Protein AF-A0A225ULJ3-F1 (afdb_monomer_lite)

Radius of gyration: 31.3 Å; chains: 1; bounding box: 63×39×96 Å

Structure (mmCIF, N/CA/C/O backbone):
data_AF-A0A225ULJ3-F1
#
_entry.id   AF-A0A225ULJ3-F1
#
loop_
_atom_site.group_PDB
_atom_site.id
_atom_site.type_symbol
_atom_site.label_atom_id
_atom_site.label_alt_id
_atom_site.label_comp_id
_atom_site.label_asym_id
_atom_site.label_entity_id
_atom_site.label_seq_id
_atom_site.pdbx_PDB_ins_code
_atom_site.Cartn_x
_atom_site.Cartn_y
_atom_site.Cartn_z
_atom_site.occupancy
_atom_site.B_iso_or_equiv
_atom_site.auth_seq_id
_atom_site.auth_comp_id
_atom_site.auth_asym_id
_atom_site.auth_atom_id
_atom_site.pdbx_PDB_model_num
ATOM 1 N N . MET A 1 1 ? -35.206 -10.061 37.109 1.00 83.06 1 MET A N 1
ATOM 2 C CA . MET A 1 1 ? -33.767 -10.186 36.786 1.00 83.06 1 MET A CA 1
ATOM 3 C C . MET A 1 1 ? -32.992 -10.917 37.878 1.00 83.06 1 MET A C 1
ATOM 5 O O . MET A 1 1 ? -32.360 -11.905 37.548 1.00 83.06 1 MET A O 1
ATOM 9 N N . GLU A 1 2 ? -33.108 -10.562 39.165 1.00 86.25 2 GLU A N 1
ATOM 10 C CA . GLU A 1 2 ? -32.383 -11.261 40.255 1.00 86.25 2 GLU A CA 1
ATOM 11 C C . GLU A 1 2 ? -32.581 -12.785 40.294 1.00 86.25 2 GLU A C 1
ATOM 13 O O . GLU A 1 2 ? -31.620 -13.532 40.479 1.00 86.25 2 GLU A O 1
ATOM 18 N N . HIS A 1 3 ? -33.818 -13.257 40.088 1.00 91.00 3 HIS A N 1
ATOM 19 C CA . HIS A 1 3 ? -34.101 -14.691 39.995 1.00 91.00 3 HIS A CA 1
ATOM 20 C C . HIS A 1 3 ? -33.332 -15.348 38.838 1.00 91.00 3 HIS A C 1
ATOM 22 O O . HIS A 1 3 ? -32.715 -16.385 39.049 1.00 91.00 3 HIS A O 1
ATOM 28 N N . TRP A 1 4 ? -33.308 -14.721 37.656 1.00 92.06 4 TRP A N 1
ATOM 29 C CA . TRP A 1 4 ? -32.584 -15.214 36.477 1.00 92.06 4 TRP A CA 1
ATOM 30 C C . TRP A 1 4 ? -31.073 -15.269 36.699 1.00 92.06 4 TRP A C 1
ATOM 32 O O . TRP A 1 4 ? -30.460 -16.278 36.372 1.00 92.06 4 TRP A O 1
ATOM 42 N N . VAL A 1 5 ? -30.503 -14.261 37.367 1.00 91.25 5 VAL A N 1
ATOM 43 C CA . VAL A 1 5 ? -29.088 -14.270 37.768 1.00 91.25 5 VAL A CA 1
ATOM 44 C C . VAL A 1 5 ? -28.808 -15.458 38.699 1.00 91.25 5 VAL A C 1
ATOM 46 O O . VAL A 1 5 ? -27.820 -16.169 38.526 1.00 91.25 5 VAL A O 1
ATOM 49 N N . LYS A 1 6 ? -29.689 -15.701 39.683 1.00 88.94 6 LYS A N 1
ATOM 50 C CA . LYS A 1 6 ? -29.533 -16.784 40.669 1.00 88.94 6 LYS A CA 1
ATOM 51 C C . LYS A 1 6 ? -29.610 -18.175 40.038 1.00 88.94 6 LYS A C 1
ATOM 53 O O . LYS A 1 6 ? -28.872 -19.055 40.463 1.00 88.94 6 LYS A O 1
ATOM 58 N N . VAL A 1 7 ? -30.501 -18.378 39.069 1.00 91.62 7 VAL A N 1
ATOM 59 C CA . VAL A 1 7 ? -30.623 -19.662 38.354 1.00 91.62 7 VAL A CA 1
ATOM 60 C C . VAL A 1 7 ? -29.640 -19.788 37.187 1.00 91.62 7 VAL A C 1
ATOM 62 O O . VAL A 1 7 ? -29.687 -20.789 36.484 1.00 91.62 7 VAL A O 1
ATOM 65 N N . GLY A 1 8 ? -28.773 -18.790 36.974 1.00 89.56 8 GLY A N 1
ATOM 66 C CA . GLY A 1 8 ? -27.771 -18.806 35.911 1.00 89.56 8 GLY A CA 1
ATOM 67 C C . GLY A 1 8 ? -28.386 -18.827 34.514 1.00 89.56 8 GLY A C 1
ATOM 68 O O . GLY A 1 8 ? -27.902 -19.549 33.650 1.00 89.56 8 GLY A O 1
ATOM 69 N N . LYS A 1 9 ? -29.480 -18.087 34.285 1.00 93.12 9 LYS A N 1
ATOM 70 C CA . LYS A 1 9 ? -30.107 -18.063 32.961 1.00 93.12 9 LYS A CA 1
ATOM 71 C C . LYS A 1 9 ? -29.164 -17.422 31.941 1.00 93.12 9 LYS A C 1
ATOM 73 O O . LYS A 1 9 ? -28.616 -16.350 32.197 1.00 93.12 9 LYS A O 1
ATOM 78 N N . ASP A 1 10 ? -29.012 -18.065 30.793 1.00 91.25 10 ASP A N 1
ATOM 79 C CA . ASP A 1 10 ? -28.095 -17.618 29.752 1.00 91.25 10 ASP A CA 1
ATOM 80 C C . ASP A 1 10 ? -28.408 -16.175 29.278 1.00 91.25 10 ASP A C 1
ATOM 82 O O . ASP A 1 10 ? -29.580 -15.815 29.112 1.00 91.25 10 ASP A O 1
ATOM 86 N N . PRO A 1 11 ? -27.406 -15.298 29.108 1.00 92.44 11 PRO A N 1
ATOM 87 C CA . PRO A 1 11 ? -27.642 -13.944 28.617 1.00 92.44 11 PRO A CA 1
ATOM 88 C C . PRO A 1 11 ? -28.250 -13.830 27.214 1.00 92.44 11 PRO A C 1
ATOM 90 O O . PRO A 1 11 ? -29.043 -12.908 27.018 1.00 92.44 11 PRO A O 1
ATOM 93 N N . ASP A 1 12 ? -27.955 -14.725 26.269 1.00 91.75 12 ASP A N 1
ATOM 94 C CA . ASP A 1 12 ? -28.571 -14.738 24.927 1.00 91.75 12 ASP A CA 1
ATOM 95 C C . ASP A 1 12 ? -30.065 -15.100 25.029 1.00 91.75 12 ASP A C 1
ATOM 97 O O . ASP A 1 12 ? -30.923 -14.427 24.453 1.00 91.75 12 ASP A O 1
ATOM 101 N N . ASP A 1 13 ? -30.419 -16.046 25.908 1.00 93.06 13 ASP A N 1
ATOM 102 C CA . ASP A 1 13 ? -31.821 -16.338 26.250 1.00 93.06 13 ASP A CA 1
ATOM 103 C C . ASP A 1 13 ? -32.555 -15.094 26.784 1.00 93.06 13 ASP A C 1
ATOM 105 O O . ASP A 1 13 ? -33.708 -14.829 26.431 1.00 93.06 13 ASP A O 1
ATOM 109 N N . VAL A 1 14 ? -31.923 -14.339 27.692 1.00 94.88 14 VAL A N 1
ATOM 110 C CA . VAL A 1 14 ? -32.534 -13.129 28.270 1.00 94.88 14 VAL A CA 1
ATOM 111 C C . VAL A 1 14 ? -32.628 -12.011 27.228 1.00 94.88 14 VAL A C 1
ATOM 113 O O . VAL A 1 14 ? -33.625 -11.285 27.216 1.00 94.88 14 VAL A O 1
ATOM 116 N N . PHE A 1 15 ? -31.656 -11.911 26.317 1.00 95.00 15 PHE A N 1
ATOM 117 C CA . PHE A 1 15 ? -31.684 -10.976 25.189 1.00 95.00 15 PHE A CA 1
ATOM 118 C C . PHE A 1 15 ? -32.922 -11.212 24.310 1.00 95.00 15 PHE A C 1
ATOM 120 O O . PHE A 1 15 ? -33.692 -10.287 24.029 1.00 95.00 15 PHE A O 1
ATOM 127 N N . HIS A 1 16 ? -33.175 -12.477 23.971 1.00 93.75 16 HIS A N 1
ATOM 128 C CA . HIS A 1 16 ? -34.361 -12.911 23.237 1.00 93.75 16 HIS A CA 1
ATOM 129 C C . HIS A 1 16 ? -35.674 -12.708 23.996 1.00 93.75 16 HIS A C 1
ATOM 131 O O . HIS A 1 16 ? -36.681 -12.312 23.404 1.00 93.75 16 HIS A O 1
ATOM 137 N N . LEU A 1 17 ? -35.697 -12.944 25.311 1.00 94.38 17 LEU A N 1
ATOM 138 C CA . LEU A 1 17 ? -36.893 -12.711 26.130 1.00 94.38 17 LEU A CA 1
ATOM 139 C C . LEU A 1 17 ? -37.322 -11.241 26.123 1.00 94.38 17 LEU A C 1
ATOM 141 O O . LEU A 1 17 ? -38.520 -10.948 26.125 1.00 94.38 17 LEU A O 1
ATOM 145 N N . PHE A 1 18 ? -36.360 -10.321 26.065 1.00 93.94 18 PHE A N 1
ATOM 146 C CA . PHE A 1 18 ? -36.617 -8.891 25.896 1.00 93.94 18 PHE A CA 1
ATOM 147 C C . PHE A 1 18 ? -36.914 -8.490 24.446 1.00 93.94 18 PHE A C 1
ATOM 149 O O . PHE A 1 18 ? -37.204 -7.325 24.185 1.00 93.94 18 PHE A O 1
ATOM 156 N N . LYS A 1 19 ? -36.917 -9.448 23.507 1.00 93.88 19 LYS A N 1
ATOM 157 C CA . LYS A 1 19 ? -37.141 -9.235 22.069 1.00 93.88 19 LYS A CA 1
ATOM 158 C C . LYS A 1 19 ? -36.147 -8.237 21.468 1.00 93.88 19 LYS A C 1
ATOM 160 O O . LYS A 1 19 ? -36.477 -7.529 20.513 1.00 93.88 19 LYS A O 1
ATOM 165 N N . LEU A 1 20 ? -34.941 -8.167 22.036 1.00 94.88 20 LEU A N 1
ATOM 166 C CA . LEU A 1 20 ? -33.905 -7.228 21.612 1.00 94.88 20 LEU A CA 1
ATOM 167 C C . LEU A 1 20 ? -33.377 -7.564 20.213 1.00 94.88 20 LEU A C 1
ATOM 169 O O . LEU A 1 20 ? -33.036 -6.652 19.464 1.00 94.88 20 LEU A O 1
ATOM 173 N N . ASP A 1 21 ? -33.459 -8.831 19.800 1.00 90.69 21 ASP A N 1
ATOM 174 C CA . ASP A 1 21 ? -33.185 -9.305 18.437 1.00 90.69 21 ASP A CA 1
ATOM 175 C C . ASP A 1 21 ? -34.074 -8.642 17.367 1.00 90.69 21 ASP A C 1
ATOM 177 O O . ASP A 1 21 ? -33.724 -8.616 16.188 1.00 90.69 21 ASP A O 1
ATOM 181 N N . LYS A 1 22 ? -35.211 -8.056 17.767 1.00 90.56 22 LYS A N 1
ATOM 182 C CA . LYS A 1 22 ? -36.191 -7.420 16.866 1.00 90.56 22 LYS A CA 1
ATOM 183 C C . LYS A 1 22 ? -36.107 -5.895 16.841 1.00 90.56 22 LYS A C 1
ATOM 185 O O . LYS A 1 22 ? -36.910 -5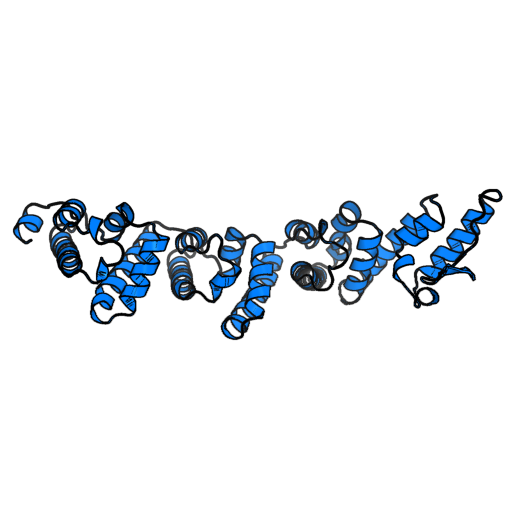.255 16.166 1.00 90.56 22 LYS A O 1
ATOM 190 N N . THR A 1 23 ? -35.175 -5.301 17.585 1.00 89.81 23 THR A N 1
ATOM 191 C CA . THR A 1 23 ? -35.070 -3.838 17.737 1.00 89.81 23 THR A CA 1
ATOM 192 C C . THR A 1 23 ? -34.331 -3.153 16.588 1.00 89.81 23 THR A C 1
ATOM 194 O O . THR A 1 23 ? -34.524 -1.955 16.372 1.00 89.81 23 THR A O 1
ATOM 197 N N . GLY A 1 24 ? -33.526 -3.893 15.820 1.00 88.00 24 GLY A N 1
ATOM 198 C CA . GLY A 1 24 ? -32.823 -3.363 14.654 1.00 88.00 24 GLY A CA 1
ATOM 199 C C . GLY A 1 24 ? -31.822 -2.266 15.024 1.00 88.00 24 GLY A C 1
ATOM 200 O O . GLY A 1 24 ? -31.020 -2.424 15.939 1.00 88.00 24 GLY A O 1
ATOM 201 N N . ASP A 1 25 ? -31.856 -1.147 14.311 1.00 85.62 25 ASP A N 1
ATOM 202 C CA . ASP A 1 25 ? -30.970 0.006 14.511 1.00 85.62 25 ASP A CA 1
ATOM 203 C C . ASP A 1 25 ? -31.231 0.775 15.821 1.00 85.62 25 ASP A C 1
ATOM 205 O O . ASP A 1 25 ? -30.353 1.493 16.299 1.00 85.62 25 ASP A O 1
ATOM 209 N N . LYS A 1 26 ? -32.402 0.583 16.442 1.00 89.50 26 LYS A N 1
ATOM 210 C CA . LYS A 1 26 ? -32.818 1.257 17.685 1.00 89.50 26 LYS A CA 1
ATOM 211 C C . LYS A 1 26 ? -32.387 0.545 18.968 1.00 89.50 26 LYS A C 1
ATOM 213 O O . LYS A 1 26 ? -32.765 0.991 20.049 1.00 89.50 26 LYS A O 1
ATOM 218 N N . LEU A 1 27 ? -31.601 -0.530 18.866 1.00 94.19 27 LEU A N 1
ATOM 219 C CA . LEU A 1 27 ? -31.169 -1.348 20.005 1.00 94.19 27 LEU A CA 1
ATOM 220 C C . LEU A 1 27 ? -30.587 -0.513 21.155 1.00 94.19 27 LEU A C 1
ATOM 222 O O . LEU A 1 27 ? -30.990 -0.674 22.299 1.00 94.19 27 LEU A O 1
ATOM 226 N N . PHE A 1 28 ? -29.663 0.403 20.861 1.00 92.38 28 PHE A N 1
ATOM 227 C CA . PHE A 1 28 ? -28.960 1.163 21.901 1.00 92.38 28 PHE A CA 1
ATOM 228 C C . PHE A 1 28 ? -29.855 2.162 22.640 1.00 92.38 28 PHE A C 1
ATOM 230 O O . PHE A 1 28 ? -29.612 2.437 23.809 1.00 92.38 28 PHE A O 1
ATOM 237 N N . SER A 1 29 ? -30.889 2.687 21.980 1.00 91.19 29 SER A N 1
ATOM 238 C CA . SER A 1 29 ? -31.855 3.615 22.583 1.00 91.19 29 SER A CA 1
ATOM 239 C C . SER A 1 29 ? -33.007 2.895 23.287 1.00 91.19 29 SER A C 1
ATOM 241 O O . SER A 1 29 ? -33.890 3.540 23.849 1.00 91.19 29 SER A O 1
ATOM 243 N N . ASN A 1 30 ? -33.043 1.564 23.227 1.00 93.88 30 ASN A N 1
ATOM 244 C CA . ASN A 1 30 ? -34.070 0.769 23.869 1.00 93.88 30 ASN A CA 1
ATOM 245 C C . ASN A 1 30 ? -33.718 0.574 25.369 1.00 93.88 30 ASN A C 1
ATOM 247 O O . ASN A 1 30 ? -32.635 0.079 25.688 1.00 93.88 30 ASN A O 1
ATOM 251 N N . PRO A 1 31 ? -34.604 0.942 26.314 1.00 93.06 31 PRO A N 1
ATOM 252 C CA . PRO A 1 31 ? -34.311 0.841 27.745 1.00 93.06 31 PRO A CA 1
ATOM 253 C C . PRO A 1 31 ? -34.178 -0.611 28.234 1.00 93.06 31 PRO A C 1
ATOM 255 O O . PRO A 1 31 ? -33.454 -0.868 29.200 1.00 93.06 31 PRO A O 1
ATOM 258 N N . GLU A 1 32 ? -34.819 -1.575 27.569 1.00 95.62 32 GLU A N 1
ATOM 259 C CA . GLU A 1 32 ? -34.637 -2.999 27.849 1.00 95.62 32 GLU A CA 1
ATOM 260 C C . GLU A 1 32 ? -33.219 -3.481 27.497 1.00 95.62 32 GLU A C 1
ATOM 262 O O . GLU A 1 32 ? -32.705 -4.371 28.176 1.00 95.62 32 GLU A O 1
ATOM 267 N N . PHE A 1 33 ? -32.535 -2.863 26.526 1.00 95.56 33 PHE A N 1
ATOM 268 C CA . PHE A 1 33 ? -31.123 -3.148 26.253 1.00 95.56 33 PHE A CA 1
ATOM 269 C C . PHE A 1 33 ? -30.234 -2.736 27.430 1.00 95.56 33 PHE A C 1
ATOM 271 O O . PHE A 1 33 ? -29.396 -3.519 27.872 1.00 95.56 33 PHE A O 1
ATOM 278 N N . THR A 1 34 ? -30.466 -1.558 28.016 1.00 93.56 34 THR A N 1
ATOM 279 C CA . THR A 1 34 ? -29.777 -1.119 29.242 1.00 93.56 34 THR A CA 1
ATOM 280 C C . THR A 1 34 ? -30.034 -2.075 30.407 1.00 93.56 34 THR A C 1
ATOM 282 O O . THR A 1 34 ? -29.108 -2.435 31.139 1.00 93.56 34 THR A O 1
ATOM 285 N N . ALA A 1 35 ? -31.279 -2.534 30.568 1.00 95.00 35 ALA A N 1
ATOM 286 C CA . ALA A 1 35 ? -31.624 -3.525 31.584 1.00 95.00 35 ALA A CA 1
ATOM 287 C C . ALA A 1 35 ? -30.911 -4.867 31.345 1.00 95.00 35 ALA A C 1
ATOM 289 O O . ALA A 1 35 ? -30.422 -5.476 32.296 1.00 95.00 35 ALA A O 1
ATOM 290 N N . TRP A 1 36 ? -30.804 -5.306 30.089 1.00 96.31 36 TRP A N 1
ATOM 291 C CA . TRP A 1 36 ? -30.083 -6.519 29.717 1.00 96.31 36 TRP A CA 1
ATOM 292 C C . TRP A 1 36 ? -28.571 -6.397 29.937 1.00 96.31 36 TRP A C 1
ATOM 294 O O . TRP A 1 36 ? -27.975 -7.291 30.526 1.00 96.31 36 TRP A O 1
ATOM 304 N N . VAL A 1 37 ? -27.940 -5.277 29.574 1.00 94.62 37 VAL A N 1
ATOM 305 C CA . VAL A 1 37 ? -26.510 -5.047 29.858 1.00 94.62 37 VAL A CA 1
ATOM 306 C C . VAL A 1 37 ? -26.236 -5.113 31.363 1.00 94.62 37 VAL A C 1
ATOM 308 O O . VAL A 1 37 ? -25.274 -5.756 31.782 1.00 94.62 37 VAL A O 1
ATOM 311 N N . LYS A 1 38 ? -27.112 -4.517 32.185 1.00 94.06 38 LYS A N 1
ATOM 312 C CA . LYS A 1 38 ? -27.036 -4.630 33.648 1.00 94.06 38 LYS A CA 1
ATOM 313 C C . LYS A 1 38 ? -27.220 -6.073 34.125 1.00 94.06 38 LYS A C 1
ATOM 315 O O . LYS A 1 38 ? -26.526 -6.504 35.037 1.00 94.06 38 LYS A O 1
ATOM 320 N N . TYR A 1 39 ? -28.123 -6.828 33.502 1.00 95.19 39 TYR A N 1
ATOM 321 C CA . TYR A 1 39 ? -28.277 -8.252 33.786 1.00 95.19 39 TYR A CA 1
ATOM 322 C C . TYR A 1 39 ? -26.982 -9.032 33.533 1.00 95.19 39 TYR A C 1
ATOM 324 O O . TYR A 1 39 ? -26.609 -9.844 34.375 1.00 95.19 39 TYR A O 1
ATOM 332 N N . VAL A 1 40 ? -26.284 -8.769 32.421 1.00 94.44 40 VAL A N 1
ATOM 333 C CA . VAL A 1 40 ? -24.987 -9.405 32.129 1.00 94.44 40 VAL A CA 1
ATOM 334 C C . VAL A 1 40 ? -23.940 -9.049 33.189 1.00 94.44 40 VAL A C 1
ATOM 336 O O . VAL A 1 40 ? -23.193 -9.923 33.621 1.00 94.44 40 VAL A O 1
ATOM 339 N N . ASP A 1 41 ? -23.920 -7.806 33.675 1.00 92.69 41 ASP A N 1
ATOM 340 C CA . ASP A 1 41 ? -23.033 -7.403 34.777 1.00 92.69 41 ASP A CA 1
ATOM 341 C C . ASP A 1 41 ? -23.343 -8.141 36.081 1.00 92.69 41 ASP A C 1
ATOM 343 O O . ASP A 1 41 ? -22.444 -8.703 36.709 1.00 92.69 41 ASP A O 1
ATOM 347 N N . ASP A 1 42 ? -24.620 -8.192 36.464 1.00 94.00 42 ASP A N 1
ATOM 348 C CA . ASP A 1 42 ? -25.068 -8.898 37.664 1.00 94.00 42 ASP A CA 1
ATOM 349 C C . ASP A 1 42 ? -24.811 -10.417 37.555 1.00 94.00 42 ASP A C 1
ATOM 351 O O . ASP A 1 42 ? -24.507 -11.072 38.557 1.00 94.00 42 ASP A O 1
ATOM 355 N N . PHE A 1 43 ? -24.914 -10.981 36.345 1.00 93.19 43 PHE A N 1
ATOM 356 C CA . PHE A 1 43 ? -24.558 -12.365 36.027 1.00 93.19 43 PHE A CA 1
ATOM 357 C C . PHE A 1 43 ? -23.057 -12.603 36.220 1.00 93.19 43 PHE A C 1
ATOM 359 O O . PHE A 1 43 ? -22.673 -13.467 37.008 1.00 93.19 43 PHE A O 1
ATOM 366 N N . ASN A 1 44 ? -22.207 -11.789 35.595 1.00 91.94 44 ASN A N 1
ATOM 367 C CA . ASN A 1 44 ? -20.749 -11.911 35.677 1.00 91.94 44 ASN A CA 1
ATOM 368 C C . ASN A 1 44 ? -20.210 -11.707 37.098 1.00 91.94 44 ASN A C 1
ATOM 370 O O . ASN A 1 44 ? -19.216 -12.322 37.476 1.00 91.94 44 ASN A O 1
ATOM 374 N N . ALA A 1 45 ? -20.882 -10.890 37.914 1.00 91.81 45 ALA A N 1
ATOM 375 C CA . ALA A 1 45 ? -20.534 -10.702 39.320 1.00 91.81 45 ALA A CA 1
ATOM 376 C C . ALA A 1 45 ? -20.760 -11.962 40.180 1.00 91.81 45 ALA A C 1
ATOM 378 O O . ALA A 1 45 ? -20.130 -12.101 41.229 1.00 91.81 45 ALA A O 1
ATOM 379 N N . LYS A 1 46 ? -21.655 -12.872 39.767 1.00 89.12 46 LYS A N 1
ATOM 380 C CA . LYS A 1 46 ? -21.934 -14.133 40.480 1.00 89.12 46 LYS A CA 1
ATOM 381 C C . LYS A 1 46 ? -21.314 -15.365 39.823 1.00 89.12 46 LYS A C 1
ATOM 383 O O . LYS A 1 46 ? -21.087 -16.347 40.521 1.00 89.12 46 LYS A O 1
ATOM 388 N N . HIS A 1 47 ? -21.014 -15.298 38.529 1.00 84.06 47 HIS A N 1
ATOM 389 C CA . HIS A 1 47 ? -20.471 -16.394 37.721 1.00 84.06 47 HIS A CA 1
ATOM 390 C C . HIS A 1 47 ? -19.081 -16.021 37.186 1.00 84.06 47 HIS A C 1
ATOM 392 O O . HIS A 1 47 ? -18.877 -15.839 35.991 1.00 84.06 47 HIS A O 1
ATOM 398 N N . VAL A 1 48 ? -18.118 -15.854 38.101 1.00 83.69 48 VAL A N 1
ATOM 399 C CA . VAL A 1 48 ? -16.777 -15.305 37.796 1.00 83.69 48 VAL A CA 1
ATOM 400 C C . VAL A 1 48 ? -15.902 -16.272 36.985 1.00 83.69 48 VAL A C 1
ATOM 402 O O . VAL A 1 48 ? -14.985 -15.833 36.295 1.00 83.69 48 VAL A O 1
ATOM 405 N N . GLU A 1 49 ? -16.166 -17.579 37.064 1.00 81.81 49 GLU A N 1
ATOM 406 C CA . GLU A 1 49 ? -15.388 -18.607 36.355 1.00 81.81 49 GLU A CA 1
ATOM 407 C C . GLU A 1 49 ? -15.635 -18.581 34.838 1.00 81.81 49 GLU A C 1
ATOM 409 O O . GLU A 1 49 ? -14.701 -18.773 34.060 1.00 81.81 49 GLU A O 1
ATOM 414 N N . GLU A 1 50 ? -16.862 -18.261 34.420 1.00 79.75 50 GLU A N 1
ATOM 415 C CA . GLU A 1 50 ? -17.276 -18.183 33.017 1.00 79.75 50 GLU A CA 1
ATOM 416 C C . GLU A 1 50 ? -18.083 -16.896 32.773 1.00 79.75 50 GLU A C 1
ATOM 418 O O . GLU A 1 50 ? -19.309 -16.932 32.636 1.00 79.75 50 GLU A O 1
ATOM 423 N N . PRO A 1 51 ? -17.416 -15.725 32.743 1.00 83.38 51 PRO A N 1
ATOM 424 C CA . PRO A 1 51 ? -18.101 -14.468 32.505 1.00 83.38 51 PRO A CA 1
ATOM 425 C C . PRO A 1 51 ? -18.661 -14.440 31.081 1.00 83.38 51 PRO A C 1
ATOM 427 O O . PRO A 1 51 ? -17.953 -14.674 30.097 1.00 83.38 51 PRO A O 1
ATOM 430 N N . ALA A 1 52 ? -19.933 -14.089 30.972 1.00 87.31 52 ALA A N 1
ATOM 431 C CA . ALA A 1 52 ? -20.590 -13.831 29.713 1.00 87.31 52 ALA A CA 1
ATOM 432 C C . ALA A 1 52 ? -20.092 -12.527 29.083 1.00 87.31 52 ALA A C 1
ATOM 434 O O . ALA A 1 52 ? -19.773 -11.545 29.759 1.00 87.31 52 ALA A O 1
ATOM 435 N N . LEU A 1 53 ? -20.064 -12.513 27.755 1.00 86.44 53 LEU A N 1
ATOM 436 C CA . LEU A 1 53 ? -19.703 -11.345 26.963 1.00 86.44 53 LEU A CA 1
ATOM 437 C C . LEU A 1 53 ? -20.951 -10.807 26.270 1.00 86.44 53 LEU A C 1
ATOM 439 O O . LEU A 1 53 ? -21.786 -11.567 25.774 1.00 86.44 53 LEU A O 1
ATOM 443 N N . ILE A 1 54 ? -21.050 -9.487 26.188 1.00 89.81 54 ILE A N 1
ATOM 444 C CA . ILE A 1 54 ? -22.136 -8.821 25.470 1.00 89.81 54 ILE A CA 1
ATOM 445 C C . ILE A 1 54 ? -21.953 -9.008 23.961 1.00 89.81 54 ILE A C 1
ATOM 447 O O . ILE A 1 54 ? -22.903 -9.283 23.230 1.00 89.81 54 ILE A O 1
ATOM 451 N N . THR A 1 55 ? -20.713 -8.878 23.494 1.00 86.56 55 THR A N 1
ATOM 452 C CA . THR A 1 55 ? -20.388 -8.784 22.067 1.00 86.56 55 THR A CA 1
ATOM 453 C C . THR A 1 55 ? -20.799 -10.026 21.254 1.00 86.56 55 THR A C 1
ATOM 455 O O . THR A 1 55 ? -21.434 -9.842 20.214 1.00 86.56 55 THR A O 1
ATOM 458 N N . PRO A 1 56 ? -20.525 -11.278 21.688 1.00 86.81 56 PRO A N 1
ATOM 459 C CA . PRO A 1 56 ? -20.934 -12.478 20.949 1.00 86.81 56 PRO A CA 1
ATOM 460 C C . PRO A 1 56 ? -22.448 -12.592 20.761 1.00 86.81 56 PRO A C 1
ATOM 462 O O . PRO A 1 56 ? -22.893 -12.935 19.672 1.00 86.81 56 PRO A O 1
ATOM 465 N N . THR A 1 57 ? -23.231 -12.222 21.780 1.00 90.56 57 THR A N 1
ATOM 466 C CA . THR A 1 57 ? -24.700 -12.189 21.692 1.00 90.56 57 THR A CA 1
ATOM 467 C C . THR A 1 57 ? -25.147 -11.262 20.563 1.00 90.56 57 THR A C 1
ATOM 469 O O . THR A 1 57 ? -25.951 -11.630 19.715 1.00 90.56 57 THR A O 1
ATOM 472 N N . LEU A 1 58 ? -24.570 -10.061 20.479 1.00 90.69 58 LEU A N 1
ATOM 473 C CA . LEU A 1 58 ? -24.923 -9.101 19.431 1.00 90.69 58 LEU A CA 1
ATOM 474 C C . LEU A 1 58 ? -24.473 -9.552 18.035 1.00 90.69 58 LEU A C 1
ATOM 476 O O . LEU A 1 58 ? -25.167 -9.289 17.053 1.00 90.69 58 LEU A O 1
ATOM 480 N N . MET A 1 59 ? -23.350 -10.264 17.932 1.00 86.62 59 MET A N 1
ATOM 481 C CA . MET A 1 59 ? -22.854 -10.814 16.664 1.00 86.62 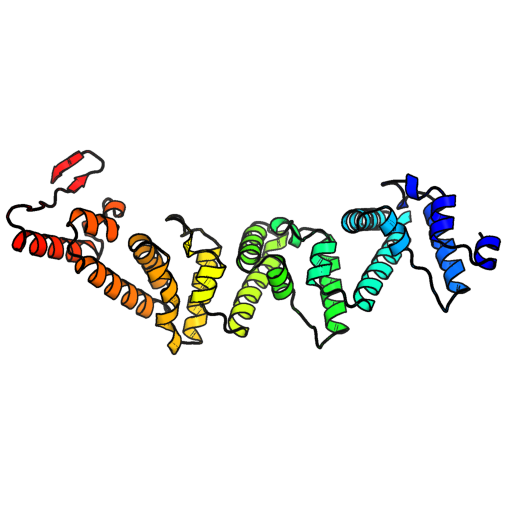59 MET A CA 1
ATOM 482 C C . MET A 1 59 ? -23.765 -11.897 16.065 1.00 86.62 59 MET A C 1
ATOM 484 O O . MET A 1 59 ? -23.677 -12.145 14.863 1.00 86.62 59 MET A O 1
ATOM 488 N N . ASN A 1 60 ? -24.666 -12.500 16.850 1.00 88.06 60 ASN A N 1
ATOM 489 C CA . ASN A 1 60 ? -25.681 -13.424 16.329 1.00 88.06 60 ASN A CA 1
ATOM 490 C C . ASN A 1 60 ? -26.725 -12.717 15.443 1.00 88.06 60 ASN A C 1
ATOM 492 O O . ASN A 1 60 ? -27.334 -13.356 14.585 1.00 88.06 60 ASN A O 1
ATOM 496 N N . TYR A 1 61 ? -26.919 -11.403 15.616 1.00 87.25 61 TYR A N 1
ATOM 497 C CA . TYR A 1 61 ? -27.976 -10.632 14.939 1.00 87.25 61 TYR A CA 1
ATOM 498 C C . TYR A 1 61 ? -27.440 -9.522 14.033 1.00 87.25 61 TYR A C 1
ATOM 500 O O . TYR A 1 61 ? -28.104 -9.127 13.074 1.00 87.25 61 TYR A O 1
ATOM 508 N N . TYR A 1 62 ? -26.237 -9.018 14.312 1.00 85.62 62 TYR A N 1
ATOM 509 C CA . TYR A 1 62 ? -25.621 -7.923 13.571 1.00 85.62 62 TYR A CA 1
ATOM 510 C C . TYR A 1 62 ? -24.265 -8.350 13.020 1.00 85.62 62 TYR A C 1
ATOM 512 O O . TYR A 1 62 ? -23.424 -8.885 13.739 1.00 85.62 62 TYR A O 1
ATOM 520 N N . SER A 1 63 ? -24.005 -8.043 11.746 1.00 81.81 63 SER A N 1
ATOM 521 C CA . SER A 1 63 ? -22.653 -8.198 11.212 1.00 81.81 63 SER A CA 1
ATOM 522 C C . SER A 1 63 ? -21.684 -7.252 11.928 1.00 81.81 63 SER A C 1
ATOM 524 O O . SER A 1 63 ? -22.045 -6.126 12.281 1.00 81.81 63 SER A O 1
ATOM 526 N N . GLU A 1 64 ? -20.438 -7.697 12.108 1.00 78.94 64 GLU A N 1
ATOM 527 C CA . GLU A 1 64 ? -19.381 -6.990 12.851 1.00 78.94 64 GLU A CA 1
ATOM 528 C C . GLU A 1 64 ? -19.246 -5.518 12.400 1.00 78.94 64 GLU A C 1
ATOM 530 O O . GLU A 1 64 ? -19.330 -4.601 13.218 1.00 78.94 64 GLU A O 1
ATOM 535 N N . GLY A 1 65 ? -19.200 -5.260 11.088 1.00 76.38 65 GLY A N 1
ATOM 536 C CA . GLY A 1 65 ? -19.127 -3.897 10.548 1.00 76.38 65 GLY A CA 1
ATOM 537 C C . GLY A 1 65 ? -20.380 -3.029 10.767 1.00 76.38 65 GLY A C 1
ATOM 538 O O . GLY A 1 65 ? -20.256 -1.809 10.893 1.00 76.38 65 GLY A O 1
ATOM 539 N N . ILE A 1 66 ? -21.588 -3.611 10.815 1.00 80.56 66 ILE A N 1
ATOM 540 C CA . ILE A 1 66 ? -22.824 -2.864 11.127 1.00 80.56 66 ILE A CA 1
ATOM 541 C C . ILE A 1 66 ? -22.859 -2.529 12.615 1.00 80.56 66 ILE A C 1
ATOM 543 O O . ILE A 1 66 ? -23.092 -1.375 12.978 1.00 80.56 66 ILE A O 1
ATOM 547 N N . LEU A 1 67 ? -22.571 -3.512 13.468 1.00 86.81 67 LEU A N 1
ATOM 548 C CA . LEU A 1 67 ? -22.589 -3.334 14.913 1.00 86.81 67 LEU A CA 1
ATOM 549 C C . LEU A 1 67 ? -21.567 -2.279 15.358 1.00 86.81 67 LEU A C 1
ATOM 551 O O . LEU A 1 67 ? -21.906 -1.414 16.163 1.00 86.81 67 LEU A O 1
ATOM 555 N N . PHE A 1 68 ? -20.367 -2.247 14.766 1.00 83.81 68 PHE A N 1
ATOM 556 C CA . PHE A 1 68 ? -19.399 -1.174 15.022 1.00 83.81 68 PHE A CA 1
ATOM 557 C C . PHE A 1 68 ? -19.951 0.216 14.685 1.00 83.81 68 PHE A C 1
ATOM 559 O O . PHE A 1 68 ? -19.761 1.155 15.459 1.00 83.81 68 PHE A O 1
ATOM 566 N N . LYS A 1 69 ? -20.662 0.373 13.561 1.00 83.44 69 LYS A N 1
ATOM 567 C CA . LYS A 1 69 ? -21.288 1.657 13.198 1.00 83.44 69 LYS A CA 1
ATOM 568 C C . LYS A 1 69 ? -22.379 2.057 14.190 1.00 83.44 69 LYS A C 1
ATOM 570 O O . LYS A 1 69 ? -22.449 3.231 14.550 1.00 83.44 69 LYS A O 1
ATOM 575 N N . MET A 1 70 ? -23.183 1.101 14.658 1.00 89.56 70 MET A N 1
ATOM 576 C CA . MET A 1 70 ? -24.194 1.343 15.694 1.00 89.56 70 MET A CA 1
ATOM 577 C C . MET A 1 70 ? -23.545 1.781 17.011 1.00 89.56 70 MET A C 1
ATOM 579 O O . MET A 1 70 ? -23.952 2.791 17.578 1.00 89.56 70 MET A O 1
ATOM 583 N N . VAL A 1 71 ? -22.477 1.102 17.443 1.00 91.38 71 VAL A N 1
ATOM 584 C CA . VAL A 1 71 ? -21.687 1.486 18.626 1.00 91.38 71 VAL A CA 1
ATOM 585 C C . VAL A 1 71 ? -21.126 2.903 18.471 1.00 91.38 71 VAL A C 1
ATOM 587 O O . VAL A 1 71 ? -21.236 3.709 19.390 1.00 91.38 71 VAL A O 1
ATOM 590 N N . GLN A 1 72 ? -20.584 3.263 17.301 1.00 88.38 72 GLN A N 1
ATOM 591 C CA . GLN A 1 72 ? -20.086 4.625 17.068 1.00 88.38 72 GLN A CA 1
ATOM 592 C C . GLN A 1 72 ? -21.182 5.690 17.100 1.00 88.38 72 GLN A C 1
ATOM 594 O O . GLN A 1 72 ? -20.927 6.802 17.560 1.00 88.38 72 GLN A O 1
ATOM 599 N N . ALA A 1 73 ? -22.380 5.385 16.600 1.00 90.75 73 ALA A N 1
ATOM 600 C CA . ALA A 1 73 ? -23.517 6.290 16.707 1.00 90.75 73 ALA A CA 1
ATOM 601 C C . ALA A 1 73 ? -23.930 6.460 18.178 1.00 90.75 73 ALA A C 1
ATOM 603 O O . ALA A 1 73 ? -24.008 7.584 18.662 1.00 90.75 73 ALA A O 1
ATOM 604 N N . ALA A 1 74 ? -24.059 5.355 18.915 1.00 92.94 74 ALA A N 1
ATOM 605 C CA . ALA A 1 74 ? -24.413 5.358 20.331 1.00 92.94 74 ALA A CA 1
ATOM 606 C C . ALA A 1 74 ? -23.373 6.068 21.224 1.00 92.94 74 ALA A C 1
ATOM 608 O O . ALA A 1 74 ? -23.732 6.667 22.234 1.00 92.94 74 ALA A O 1
ATOM 609 N N . LYS A 1 75 ? -22.085 6.083 20.852 1.00 93.00 75 LYS A N 1
ATOM 610 C CA . LYS A 1 75 ? -21.049 6.856 21.569 1.00 93.00 75 LYS A CA 1
ATOM 611 C C . LYS A 1 75 ? -21.210 8.377 21.456 1.00 93.00 75 LYS A C 1
ATOM 613 O O . LYS A 1 75 ? -20.594 9.097 22.244 1.00 93.00 75 LYS A O 1
ATOM 618 N N . LYS A 1 76 ? -21.977 8.872 20.478 1.00 91.81 76 LYS A N 1
ATOM 619 C CA . LYS A 1 76 ? -22.224 10.312 20.287 1.00 91.81 76 LYS A CA 1
ATOM 620 C C . LYS A 1 76 ? -23.352 10.837 21.171 1.00 91.81 76 LYS A C 1
ATOM 622 O O . LYS A 1 76 ? -23.342 12.020 21.492 1.00 91.81 76 LYS A O 1
ATOM 627 N N . GLU A 1 77 ? -24.267 9.967 21.583 1.00 93.25 77 GLU A N 1
ATOM 628 C CA . GLU A 1 77 ? -25.406 10.324 22.422 1.00 93.25 77 GLU A CA 1
ATOM 629 C C . GLU A 1 77 ? -25.064 10.138 23.902 1.00 93.25 77 GLU A C 1
ATOM 631 O O . GLU A 1 77 ? -24.572 9.084 24.307 1.00 93.25 77 GLU A O 1
ATOM 636 N N . THR A 1 78 ? -25.342 11.150 24.728 1.00 93.25 78 THR A N 1
ATOM 637 C CA . THR A 1 78 ? -24.987 11.154 26.160 1.00 93.25 78 THR A CA 1
ATOM 638 C C . THR A 1 78 ? -25.547 9.943 26.908 1.00 93.25 78 THR A C 1
ATOM 640 O O . THR A 1 78 ? -24.840 9.353 27.718 1.00 93.25 78 THR A O 1
ATOM 643 N N . GLU A 1 79 ? -26.787 9.547 26.615 1.00 91.50 79 GLU A N 1
ATOM 644 C CA . GLU A 1 79 ? -27.494 8.470 27.324 1.00 91.50 79 GLU A CA 1
ATOM 645 C C . GLU A 1 79 ? -26.926 7.076 27.025 1.00 91.50 79 GLU A C 1
ATOM 647 O O . GLU A 1 79 ? -26.924 6.206 27.892 1.00 91.50 79 GLU A O 1
ATOM 652 N N . THR A 1 80 ? -26.415 6.855 25.812 1.00 93.69 80 THR A N 1
ATOM 653 C CA . THR A 1 80 ? -25.940 5.535 25.363 1.00 93.69 80 THR A CA 1
ATOM 654 C C . THR A 1 80 ? -24.418 5.412 25.357 1.00 93.69 80 THR A C 1
ATOM 656 O O . THR A 1 80 ? -23.880 4.328 25.113 1.00 93.69 80 THR A O 1
ATOM 659 N N . LYS A 1 81 ? -23.709 6.510 25.644 1.00 93.88 81 LYS A N 1
ATOM 660 C CA . LYS A 1 81 ? -22.250 6.614 25.549 1.00 93.88 81 LYS A CA 1
ATOM 661 C C . LYS A 1 81 ? -21.511 5.595 26.405 1.00 93.88 81 LYS A C 1
ATOM 663 O O . LYS A 1 81 ? -20.545 4.998 25.925 1.00 93.88 81 LYS A O 1
ATOM 668 N N . ASP A 1 82 ? -21.942 5.398 27.646 1.00 92.31 82 ASP A N 1
ATOM 669 C CA . ASP A 1 82 ? -21.233 4.537 28.596 1.00 92.31 82 ASP A CA 1
ATOM 670 C C . ASP A 1 82 ? -21.326 3.067 28.184 1.00 92.31 82 ASP A C 1
ATOM 672 O O . ASP A 1 82 ? -20.307 2.379 28.092 1.00 92.31 82 ASP A O 1
ATOM 676 N N . ILE A 1 83 ? -22.529 2.611 27.822 1.00 92.31 83 ILE A N 1
ATOM 677 C CA . ILE A 1 83 ? -22.755 1.258 27.303 1.00 92.31 83 ILE A CA 1
ATOM 678 C C . ILE A 1 83 ? -21.961 1.058 26.011 1.00 92.31 83 ILE A C 1
ATOM 680 O O . ILE A 1 83 ? -21.203 0.100 25.893 1.00 92.31 83 ILE A O 1
ATOM 684 N N . ALA A 1 84 ? -22.058 1.986 25.060 1.00 93.19 84 ALA A N 1
ATOM 685 C CA . ALA A 1 84 ? -21.351 1.864 23.790 1.00 93.19 84 ALA A CA 1
ATOM 686 C C . ALA A 1 84 ? -19.817 1.848 23.964 1.00 93.19 84 ALA A C 1
ATOM 688 O O . ALA A 1 84 ? -19.122 1.079 23.301 1.00 93.19 84 ALA A O 1
ATOM 689 N N . THR A 1 85 ? -19.278 2.638 24.899 1.00 92.62 85 THR A N 1
ATOM 690 C CA . THR A 1 85 ? -17.843 2.637 25.236 1.00 92.62 85 THR A CA 1
ATOM 691 C C . THR A 1 85 ? -17.416 1.319 25.882 1.00 92.62 85 THR A C 1
ATOM 693 O O . THR A 1 85 ? -16.353 0.785 25.551 1.00 92.62 85 THR A O 1
ATOM 696 N N . LYS A 1 86 ? -18.250 0.762 26.768 1.00 91.25 86 LYS A N 1
ATOM 697 C CA . LYS A 1 86 ? -18.028 -0.554 27.373 1.00 91.25 86 LYS A CA 1
ATOM 698 C C . LYS A 1 86 ? -17.983 -1.655 26.314 1.00 91.25 86 LYS A C 1
ATOM 700 O O . LYS A 1 86 ? -17.048 -2.450 26.329 1.00 91.25 86 LYS A O 1
ATOM 705 N N . LEU A 1 87 ? -18.931 -1.668 25.375 1.00 91.19 87 LEU A N 1
ATOM 706 C CA . LEU A 1 87 ? -18.967 -2.647 24.285 1.00 91.19 87 LEU A CA 1
ATOM 707 C C . LEU A 1 87 ? -17.736 -2.545 23.381 1.00 91.19 87 LEU A C 1
ATOM 709 O O . LEU A 1 87 ? -17.103 -3.558 23.104 1.00 91.19 87 LEU A O 1
ATOM 713 N N . GLU A 1 88 ? -17.356 -1.335 22.957 1.00 91.44 88 GLU A N 1
ATOM 714 C CA . GLU A 1 88 ? -16.135 -1.134 22.163 1.00 91.44 88 GLU A CA 1
ATOM 715 C C . GLU A 1 88 ? -14.900 -1.666 22.907 1.00 91.44 88 GLU A C 1
ATOM 717 O O . GLU A 1 88 ? -14.070 -2.361 22.326 1.00 91.44 88 GLU A O 1
ATOM 722 N N . THR A 1 89 ? -14.806 -1.400 24.212 1.00 91.19 89 THR A N 1
ATOM 723 C CA . THR A 1 89 ? -13.691 -1.867 25.046 1.00 91.19 89 THR A CA 1
ATOM 724 C C . THR A 1 89 ? -13.669 -3.392 25.162 1.00 91.19 89 THR A C 1
ATOM 726 O O . THR A 1 89 ? -12.624 -4.002 24.940 1.00 91.19 89 THR A O 1
ATOM 729 N N . GLU A 1 90 ? -14.806 -4.022 25.473 1.00 90.19 90 GLU A N 1
ATOM 730 C CA . GLU A 1 90 ? -14.933 -5.483 25.568 1.00 90.19 90 GLU A CA 1
ATOM 731 C C . GLU A 1 90 ? -14.548 -6.162 24.246 1.00 90.19 90 GLU A C 1
ATOM 733 O O . GLU A 1 90 ? -13.812 -7.156 24.235 1.00 90.19 90 GLU A O 1
ATOM 738 N N . TRP A 1 91 ? -14.991 -5.591 23.126 1.00 89.19 91 TRP A N 1
ATOM 739 C CA . TRP A 1 91 ? -14.706 -6.092 21.789 1.00 89.19 91 TRP A CA 1
ATOM 740 C C . TRP A 1 91 ? -13.211 -6.043 21.468 1.00 89.19 91 TRP A C 1
ATOM 742 O O . TRP A 1 91 ? -12.615 -7.073 21.136 1.00 89.19 91 TRP A O 1
ATOM 752 N N . LEU A 1 92 ? -12.576 -4.875 21.618 1.00 91.62 92 LEU A N 1
ATOM 753 C CA . LEU A 1 92 ? -11.146 -4.705 21.340 1.00 91.62 92 LEU A CA 1
ATOM 754 C C . LEU A 1 92 ? -10.288 -5.575 22.266 1.00 91.62 92 LEU A C 1
ATOM 756 O O . LEU A 1 92 ? -9.327 -6.195 21.811 1.00 91.62 92 LEU A O 1
ATOM 760 N N . GLN A 1 93 ? -10.661 -5.705 23.542 1.00 91.38 93 GLN A N 1
ATOM 761 C CA . GLN A 1 93 ? -9.970 -6.597 24.477 1.00 91.38 93 GLN A CA 1
ATOM 762 C C . GLN A 1 93 ? -10.137 -8.071 24.108 1.00 91.38 93 GLN A C 1
ATOM 764 O O . GLN A 1 93 ? -9.182 -8.845 24.212 1.00 91.38 93 GLN A O 1
ATOM 769 N N . THR A 1 94 ? -11.314 -8.468 23.623 1.00 89.62 94 THR A N 1
ATOM 770 C CA . THR A 1 94 ? -11.555 -9.826 23.123 1.00 89.62 94 THR A CA 1
ATOM 771 C C . THR A 1 94 ? -10.692 -10.116 21.899 1.00 89.62 94 THR A C 1
ATOM 773 O O . THR A 1 94 ? -10.037 -11.157 21.841 1.00 89.62 94 THR A O 1
ATOM 776 N N . TRP A 1 95 ? -10.611 -9.184 20.950 1.00 92.81 95 TRP A N 1
ATOM 777 C CA . TRP A 1 95 ? -9.712 -9.293 19.802 1.00 92.81 95 TRP A CA 1
ATOM 778 C C . TRP A 1 95 ? -8.242 -9.398 20.219 1.00 92.81 95 TRP A C 1
ATOM 780 O O . TRP A 1 95 ? -7.542 -10.298 19.746 1.00 92.81 95 TRP A O 1
ATOM 790 N N . LEU A 1 96 ? -7.792 -8.557 21.158 1.00 95.12 96 LEU A N 1
ATOM 791 C CA . LEU A 1 96 ? -6.438 -8.623 21.708 1.00 95.12 96 LEU A CA 1
ATOM 792 C C . LEU A 1 96 ? -6.176 -9.968 22.389 1.00 95.12 96 LEU A C 1
ATOM 794 O O . LEU A 1 96 ? -5.136 -10.574 22.141 1.00 95.12 96 LEU A O 1
ATOM 798 N N . ARG A 1 97 ? -7.095 -10.468 23.226 1.00 93.19 97 ARG A N 1
ATOM 799 C CA . ARG A 1 97 ? -6.984 -11.777 23.900 1.00 93.19 97 ARG A CA 1
ATOM 800 C C . ARG A 1 97 ? -6.888 -12.920 22.892 1.00 93.19 97 ARG A C 1
ATOM 802 O O . ARG A 1 97 ? -6.040 -13.795 23.041 1.00 93.19 97 ARG A O 1
ATOM 809 N N . ASN A 1 98 ? -7.683 -12.853 21.829 1.00 92.56 98 ASN A N 1
ATOM 810 C CA . ASN A 1 98 ? -7.699 -13.838 20.749 1.00 92.56 98 ASN A CA 1
ATOM 811 C C . ASN A 1 98 ? -6.567 -13.630 19.728 1.00 92.56 98 ASN A C 1
ATOM 813 O O . ASN A 1 98 ? -6.505 -14.339 18.725 1.00 92.56 98 ASN A O 1
ATOM 817 N N . ARG A 1 99 ? -5.661 -12.671 19.971 1.00 95.38 99 ARG A N 1
ATOM 818 C CA . ARG A 1 99 ? -4.519 -12.340 19.106 1.00 95.38 99 ARG A CA 1
ATOM 819 C C . ARG A 1 99 ? -4.935 -12.032 17.662 1.00 95.38 99 ARG A C 1
ATOM 821 O O . ARG A 1 99 ? -4.209 -12.382 16.728 1.00 95.38 99 ARG A O 1
ATOM 828 N N . LYS A 1 100 ? -6.096 -11.395 17.459 1.00 95.31 100 LYS A N 1
ATOM 829 C CA . LYS A 1 100 ? -6.540 -10.977 16.122 1.00 95.31 100 LYS A CA 1
ATOM 830 C C . LYS A 1 100 ? -5.521 -9.975 15.573 1.00 95.31 100 LYS A C 1
ATOM 832 O O . LYS A 1 100 ? -5.280 -8.935 16.181 1.00 95.31 100 LYS A O 1
ATOM 837 N N . SER A 1 101 ? -4.880 -10.302 14.458 1.00 96.94 101 SER A N 1
ATOM 838 C CA . SER A 1 101 ? -3.822 -9.455 13.912 1.00 96.94 101 SER A CA 1
ATOM 839 C C . SER A 1 101 ? -4.391 -8.132 13.375 1.00 96.94 101 SER A C 1
ATOM 841 O O . SER A 1 101 ? -5.540 -8.114 12.917 1.00 96.94 101 SER A O 1
ATOM 843 N N . PRO A 1 102 ? -3.619 -7.028 13.401 1.00 97.19 102 PRO A N 1
ATOM 844 C CA . PRO A 1 102 ? -4.098 -5.725 12.943 1.00 97.19 102 PRO A CA 1
ATOM 845 C C . PRO A 1 102 ? -4.646 -5.712 11.509 1.00 97.19 102 PRO A C 1
ATOM 847 O O . PRO A 1 102 ? -5.588 -4.974 11.244 1.00 97.19 102 PRO A O 1
ATOM 850 N N . ASP A 1 103 ? -4.130 -6.548 10.598 1.00 95.19 103 ASP A N 1
ATOM 851 C CA . ASP A 1 103 ? -4.639 -6.688 9.221 1.00 95.19 103 ASP A CA 1
ATOM 852 C C . ASP A 1 103 ? -6.038 -7.306 9.163 1.00 95.19 103 ASP A C 1
ATOM 854 O O . ASP A 1 103 ? -6.898 -6.832 8.425 1.00 95.19 103 ASP A O 1
ATOM 858 N N . LYS A 1 104 ? -6.304 -8.317 9.994 1.00 93.56 104 LYS A N 1
ATOM 859 C CA . LYS A 1 104 ? -7.640 -8.918 10.096 1.00 93.56 104 LYS A CA 1
ATOM 860 C C . LYS A 1 104 ? -8.618 -7.950 10.749 1.00 93.56 104 LYS A C 1
ATOM 862 O O . LYS A 1 104 ? -9.698 -7.724 10.220 1.00 93.56 104 LYS A O 1
ATOM 867 N N . ALA A 1 105 ? -8.192 -7.309 11.839 1.00 92.88 105 ALA A N 1
ATOM 868 C CA . ALA A 1 105 ? -8.961 -6.259 12.496 1.00 92.88 105 ALA A CA 1
ATOM 869 C C . ALA A 1 105 ? -9.336 -5.134 11.515 1.00 92.88 105 ALA A C 1
ATOM 871 O O . ALA A 1 105 ? -10.476 -4.684 11.512 1.00 92.88 105 ALA A O 1
ATOM 872 N N . LEU A 1 106 ? -8.410 -4.717 10.642 1.00 91.00 106 LEU A N 1
ATOM 873 C CA . LEU A 1 106 ? -8.662 -3.694 9.625 1.00 91.00 106 LEU A CA 1
ATOM 874 C C . LEU A 1 106 ? -9.812 -4.091 8.685 1.00 91.00 106 LEU A C 1
ATOM 876 O O . LEU A 1 106 ? -10.694 -3.279 8.401 1.00 91.00 106 LEU A O 1
ATOM 880 N N . ILE A 1 107 ? -9.823 -5.343 8.223 1.00 88.69 107 ILE A N 1
ATOM 881 C CA . ILE A 1 107 ? -10.895 -5.884 7.378 1.00 88.69 107 ILE A CA 1
ATOM 882 C C . ILE A 1 107 ? -12.225 -5.894 8.137 1.00 88.69 107 ILE A C 1
ATOM 884 O O . ILE A 1 107 ? -13.230 -5.442 7.586 1.00 88.69 107 ILE A O 1
ATOM 888 N N . ASP A 1 108 ? -12.216 -6.331 9.396 1.00 85.56 108 ASP A N 1
ATOM 889 C CA . ASP A 1 108 ? -13.411 -6.463 10.238 1.00 85.56 108 ASP A CA 1
ATOM 890 C C . ASP A 1 108 ? -14.013 -5.102 10.640 1.00 85.56 108 ASP A C 1
ATOM 892 O O . ASP A 1 108 ? -15.229 -4.968 10.767 1.00 85.56 108 ASP A O 1
ATOM 896 N N . PHE A 1 109 ? -13.196 -4.043 10.701 1.00 82.00 109 PHE A N 1
ATOM 897 C CA . PHE A 1 109 ? -13.670 -2.651 10.762 1.00 82.00 109 PHE A CA 1
ATOM 898 C C . PHE A 1 109 ? -14.374 -2.177 9.474 1.00 82.00 109 PHE A C 1
ATOM 900 O O . PHE A 1 109 ? -14.887 -1.057 9.417 1.00 82.00 109 PHE A O 1
ATOM 907 N N . GLY A 1 110 ? -14.413 -3.007 8.430 1.00 79.69 110 GLY A N 1
ATOM 908 C CA . GLY A 1 110 ? -15.046 -2.711 7.148 1.00 79.69 110 GLY A CA 1
ATOM 909 C C . GLY A 1 110 ? -14.125 -2.028 6.139 1.00 79.69 110 GLY A C 1
ATOM 910 O O . GLY A 1 110 ? -14.599 -1.567 5.100 1.00 79.69 110 GLY A O 1
ATOM 911 N N . PHE A 1 111 ? -12.815 -1.964 6.399 1.00 82.62 111 PHE A N 1
ATOM 912 C CA . PHE A 1 111 ? -11.869 -1.292 5.504 1.00 82.62 111 PHE A CA 1
ATOM 913 C C . PHE A 1 111 ? -11.327 -2.171 4.381 1.00 82.62 111 PHE A C 1
ATOM 915 O O . PHE A 1 111 ? -10.651 -1.650 3.499 1.00 82.62 111 PHE A O 1
ATOM 922 N N . GLY A 1 112 ? -11.655 -3.466 4.345 1.00 70.25 112 GLY A N 1
ATOM 923 C CA . GLY A 1 112 ? -11.077 -4.417 3.385 1.00 70.25 112 GLY A CA 1
ATOM 924 C C . GLY A 1 112 ? -11.230 -4.043 1.901 1.00 70.25 112 GLY A C 1
ATOM 925 O O . GLY A 1 112 ? -10.462 -4.528 1.078 1.00 70.25 112 GLY A O 1
ATOM 926 N N . LYS A 1 113 ? -12.183 -3.166 1.544 1.00 66.50 113 LYS A N 1
ATOM 927 C CA . LYS A 1 113 ? -12.367 -2.639 0.173 1.00 66.50 113 LYS A CA 1
ATOM 928 C C . LYS A 1 113 ? -12.473 -1.111 0.090 1.00 66.50 113 LYS A C 1
ATOM 930 O O . LYS A 1 113 ? -12.732 -0.581 -0.982 1.00 66.50 113 LYS A O 1
ATOM 935 N N . ALA A 1 114 ? -12.302 -0.403 1.204 1.00 69.44 114 ALA A N 1
ATOM 936 C CA . ALA A 1 114 ? -12.554 1.037 1.307 1.00 69.44 114 ALA A CA 1
ATOM 937 C C . ALA A 1 114 ? -11.252 1.834 1.483 1.00 69.44 114 ALA A C 1
ATOM 939 O O . ALA A 1 114 ? -11.202 2.762 2.290 1.00 69.44 114 ALA A O 1
ATOM 940 N N . ALA A 1 115 ? -10.197 1.442 0.758 1.00 68.25 115 ALA A N 1
ATOM 941 C CA . ALA A 1 115 ? -8.859 2.014 0.896 1.00 68.25 115 ALA A CA 1
ATOM 942 C C . ALA A 1 115 ? -8.890 3.550 0.768 1.00 68.25 115 ALA A C 1
ATOM 944 O O . ALA A 1 115 ? -8.440 4.254 1.669 1.00 68.25 115 ALA A O 1
ATOM 945 N N . ASP A 1 116 ? -9.535 4.078 -0.273 1.00 70.50 116 ASP A N 1
ATOM 946 C CA . ASP A 1 116 ? -9.521 5.512 -0.597 1.00 70.50 116 ASP A CA 1
ATOM 947 C C . ASP A 1 116 ? -10.157 6.417 0.472 1.00 70.50 116 ASP A C 1
ATOM 949 O O . ASP A 1 116 ? -9.797 7.587 0.581 1.00 70.50 116 ASP A O 1
ATOM 953 N N . THR A 1 117 ? -11.066 5.883 1.292 1.00 79.50 117 THR A N 1
ATOM 954 C CA . THR A 1 117 ? -11.752 6.626 2.367 1.00 79.50 117 THR A CA 1
ATOM 955 C C . THR A 1 117 ? -11.293 6.220 3.766 1.00 79.50 117 THR A C 1
ATOM 957 O O . THR A 1 117 ? -11.784 6.753 4.760 1.00 79.50 117 THR A O 1
ATOM 960 N N . LEU A 1 118 ? -10.369 5.259 3.869 1.00 87.31 118 LEU A N 1
ATOM 961 C CA . LEU A 1 118 ? -9.930 4.669 5.132 1.00 87.31 118 LEU A CA 1
ATOM 962 C C . LEU A 1 118 ? -9.425 5.742 6.096 1.00 87.31 118 LEU A C 1
ATOM 964 O O . LEU A 1 118 ? -9.906 5.822 7.222 1.00 87.31 118 LEU A O 1
ATOM 968 N N . LEU A 1 119 ? -8.506 6.598 5.640 1.00 90.25 119 LEU A N 1
ATOM 969 C CA . LEU A 1 119 ? -7.868 7.626 6.474 1.00 90.25 119 LEU A CA 1
ATOM 970 C C . LEU A 1 119 ? -8.823 8.753 6.898 1.00 90.25 119 LEU A C 1
ATOM 972 O O . LEU A 1 119 ? -8.508 9.497 7.823 1.00 90.25 119 LEU A O 1
ATOM 976 N N . GLU A 1 120 ? -9.975 8.889 6.238 1.00 86.75 120 GLU A N 1
ATOM 977 C CA . GLU A 1 120 ? -11.011 9.868 6.593 1.00 86.75 120 GLU A CA 1
ATOM 978 C C . GLU A 1 120 ? -12.054 9.293 7.558 1.00 86.75 120 GLU A C 1
ATOM 980 O O . GLU A 1 120 ? -12.832 10.037 8.160 1.00 86.75 120 GLU A O 1
ATOM 985 N N . SER A 1 121 ? -12.084 7.969 7.717 1.00 85.25 121 SER A N 1
ATOM 986 C CA . SER A 1 121 ? -13.072 7.301 8.549 1.00 85.25 121 SER A CA 1
ATOM 987 C C . SER A 1 121 ? -12.821 7.565 10.033 1.00 85.25 121 SER A C 1
ATOM 989 O O . SER A 1 121 ? -11.699 7.388 10.509 1.00 85.25 121 SER A O 1
ATOM 991 N N . PRO A 1 122 ? -13.861 7.870 10.828 1.00 81.94 122 PRO A N 1
ATOM 992 C CA . PRO A 1 122 ? -13.716 7.975 12.279 1.00 81.94 122 PRO A CA 1
ATOM 993 C C . PRO A 1 122 ? -13.299 6.646 12.928 1.00 81.94 122 PRO A C 1
ATOM 995 O O . PRO A 1 122 ? -12.731 6.655 14.014 1.00 81.94 122 PRO A O 1
ATOM 998 N N . LEU A 1 123 ? -13.531 5.506 12.262 1.00 85.56 123 LEU A N 1
ATOM 999 C CA . LEU A 1 123 ? -13.097 4.187 12.739 1.00 85.56 123 LEU A CA 1
ATOM 1000 C C . LEU A 1 123 ? -11.576 3.994 12.638 1.00 85.56 123 LEU A C 1
ATOM 1002 O O . LEU A 1 123 ? -11.022 3.118 13.299 1.00 85.56 123 LEU A O 1
ATOM 1006 N N . PHE A 1 124 ? -10.886 4.807 11.834 1.00 89.56 124 PHE A N 1
ATOM 1007 C CA . PHE A 1 124 ? -9.446 4.681 11.639 1.00 89.56 124 PHE A CA 1
ATOM 1008 C C . PHE A 1 124 ? -8.658 4.946 12.926 1.00 89.56 124 PHE A C 1
ATOM 1010 O O . PHE A 1 124 ? -7.702 4.229 13.203 1.00 89.56 124 PHE A O 1
ATOM 1017 N N . SER A 1 125 ? -9.072 5.918 13.747 1.00 90.00 125 SER A N 1
ATOM 1018 C CA . SER A 1 125 ? -8.397 6.211 15.021 1.00 90.00 125 SER A CA 1
ATOM 1019 C C . SER A 1 125 ? -8.537 5.068 16.029 1.00 90.00 125 SER A C 1
ATOM 1021 O O . SER A 1 125 ? -7.605 4.792 16.782 1.00 90.00 125 SER A O 1
ATOM 1023 N N . ILE A 1 126 ? -9.670 4.364 16.005 1.00 90.81 126 ILE A N 1
ATOM 1024 C CA . ILE A 1 126 ? -9.929 3.192 16.848 1.00 90.81 126 ILE A CA 1
ATOM 1025 C C . ILE A 1 126 ? -9.039 2.034 16.406 1.00 90.81 126 ILE A C 1
ATOM 1027 O O . ILE A 1 126 ? -8.373 1.415 17.233 1.00 90.81 126 ILE A O 1
ATOM 1031 N N . TRP A 1 127 ? -8.973 1.775 15.099 1.00 93.88 127 TRP A N 1
ATOM 1032 C CA . TRP A 1 127 ? -8.082 0.754 14.560 1.00 93.88 127 TRP A CA 1
ATOM 1033 C C . TRP A 1 127 ? -6.599 1.082 14.808 1.00 93.88 127 TRP A C 1
ATOM 1035 O O . TRP A 1 127 ? -5.833 0.194 15.171 1.00 93.88 127 TRP A O 1
ATOM 1045 N N . ALA A 1 128 ? -6.191 2.348 14.676 1.00 95.44 128 ALA A N 1
ATOM 1046 C CA . ALA A 1 128 ? -4.823 2.777 14.964 1.00 95.44 128 ALA A CA 1
ATOM 1047 C C . ALA A 1 128 ? -4.461 2.554 16.441 1.00 95.44 128 ALA A C 1
ATOM 1049 O O . ALA A 1 128 ? -3.394 2.022 16.731 1.00 95.44 128 ALA A O 1
ATOM 1050 N N . LYS A 1 129 ? -5.380 2.861 17.367 1.00 95.62 129 LYS A N 1
ATOM 1051 C CA . LYS A 1 129 ? -5.200 2.540 18.787 1.00 95.62 129 LYS A CA 1
ATOM 1052 C C . LYS A 1 129 ? -5.100 1.030 19.020 1.00 95.62 129 LYS A C 1
ATOM 1054 O O . LYS A 1 129 ? -4.231 0.584 19.755 1.00 95.62 129 LYS A O 1
ATOM 1059 N N . TYR A 1 130 ? -5.945 0.236 18.362 1.00 96.69 130 TYR A N 1
ATOM 1060 C CA . TYR A 1 130 ? -5.868 -1.224 18.446 1.00 96.69 130 TYR A CA 1
ATOM 1061 C C . TYR A 1 130 ? -4.515 -1.767 17.961 1.00 96.69 130 TYR A C 1
ATOM 1063 O O . TYR A 1 130 ? -3.974 -2.691 18.562 1.00 96.69 130 TYR A O 1
ATOM 1071 N N . LEU A 1 131 ? -3.956 -1.199 16.886 1.00 98.00 131 LEU A N 1
ATOM 1072 C CA . LEU A 1 131 ? -2.612 -1.531 16.411 1.00 98.00 131 LEU A CA 1
ATOM 1073 C C . LEU A 1 131 ? -1.551 -1.239 17.484 1.00 98.00 131 LEU A C 1
ATOM 1075 O O . LEU A 1 131 ? -0.677 -2.078 17.704 1.00 98.00 131 LEU A O 1
ATOM 1079 N N . ASP A 1 132 ? -1.632 -0.090 18.155 1.00 98.00 132 ASP A N 1
ATOM 1080 C CA . ASP A 1 132 ? -0.710 0.270 19.237 1.00 98.00 132 ASP A CA 1
ATOM 1081 C C . ASP A 1 132 ? -0.832 -0.703 20.423 1.00 98.00 132 ASP A C 1
ATOM 1083 O O . ASP A 1 132 ? 0.171 -1.301 20.820 1.00 98.00 132 ASP A O 1
ATOM 1087 N N . ASP A 1 133 ? -2.056 -0.966 20.896 1.00 98.12 133 ASP A N 1
ATOM 1088 C CA . ASP A 1 133 ? -2.329 -1.908 21.992 1.00 98.12 133 ASP A CA 1
ATOM 1089 C C . ASP A 1 133 ? -1.862 -3.341 21.641 1.00 98.12 133 ASP A C 1
ATOM 1091 O O . ASP A 1 133 ? -1.313 -4.067 22.476 1.00 98.12 133 ASP A O 1
ATOM 1095 N N . PHE A 1 134 ? -2.052 -3.772 20.386 1.00 98.44 134 PHE A N 1
ATOM 1096 C CA . PHE A 1 134 ? -1.596 -5.077 19.898 1.00 98.44 134 PHE A CA 1
ATOM 1097 C C . PHE A 1 134 ? -0.070 -5.174 19.902 1.00 98.44 134 PHE A C 1
ATOM 1099 O O . PHE A 1 134 ? 0.484 -6.178 20.349 1.00 98.44 134 PHE A O 1
ATOM 1106 N N . ASN A 1 135 ? 0.608 -4.135 19.416 1.00 98.38 135 ASN A N 1
ATOM 1107 C CA . ASN A 1 135 ? 2.063 -4.075 19.342 1.00 98.38 135 ASN A CA 1
ATOM 1108 C C . ASN A 1 135 ? 2.726 -4.011 20.722 1.00 98.38 135 ASN A C 1
ATOM 1110 O O . ASN A 1 135 ? 3.817 -4.552 20.895 1.00 98.38 135 ASN A O 1
ATOM 1114 N N . GLU A 1 136 ? 2.087 -3.348 21.686 1.00 98.06 136 GLU A N 1
ATOM 1115 C CA . GLU A 1 136 ? 2.534 -3.317 23.078 1.00 98.06 136 GLU A CA 1
ATOM 1116 C C . GLU A 1 136 ? 2.390 -4.696 23.732 1.00 98.06 136 GLU A C 1
ATOM 1118 O O . GLU A 1 136 ? 3.318 -5.184 24.377 1.00 98.06 136 GLU A O 1
ATOM 1123 N N . LYS A 1 137 ? 1.251 -5.366 23.511 1.00 97.69 137 LYS A N 1
ATOM 1124 C CA . LYS A 1 137 ? 0.961 -6.677 24.104 1.00 97.69 137 LYS A CA 1
ATOM 1125 C C . LYS A 1 137 ? 1.728 -7.835 23.462 1.00 97.69 137 LYS A C 1
ATOM 1127 O O . LYS A 1 137 ? 2.028 -8.814 24.147 1.00 97.69 137 LYS A O 1
ATOM 1132 N N . TYR A 1 138 ? 2.038 -7.746 22.167 1.00 97.75 138 TYR A N 1
ATOM 1133 C CA . TYR A 1 138 ? 2.731 -8.789 21.400 1.00 97.75 138 TYR A CA 1
ATOM 1134 C C . TYR A 1 138 ? 3.965 -8.237 20.660 1.00 97.75 138 TYR A C 1
ATOM 1136 O O . TYR A 1 138 ? 3.951 -8.150 19.427 1.00 97.75 138 TYR A O 1
ATOM 1144 N N . PRO A 1 139 ? 5.055 -7.884 21.375 1.00 96.81 139 PRO A N 1
ATOM 1145 C CA . PRO A 1 139 ? 6.250 -7.295 20.762 1.00 96.81 139 PRO A CA 1
ATOM 1146 C C . PRO A 1 139 ? 6.914 -8.183 19.698 1.00 96.81 139 PRO A C 1
ATOM 1148 O O . PRO A 1 139 ? 7.515 -7.669 18.759 1.00 96.81 139 PRO A O 1
ATOM 1151 N N . ASP A 1 140 ? 6.777 -9.507 19.817 1.00 96.75 140 ASP A N 1
ATOM 1152 C CA . ASP A 1 140 ? 7.275 -10.514 18.869 1.00 96.75 140 ASP A CA 1
ATOM 1153 C C . ASP A 1 140 ? 6.504 -10.535 17.540 1.00 96.75 140 ASP A C 1
ATOM 1155 O O . ASP A 1 140 ? 7.007 -11.027 16.532 1.00 96.75 140 ASP A O 1
ATOM 1159 N N . LYS A 1 141 ? 5.283 -9.992 17.529 1.00 96.25 141 LYS A N 1
ATOM 1160 C CA . LYS A 1 141 ? 4.398 -9.912 16.355 1.00 96.25 141 LYS A CA 1
ATOM 1161 C C . LYS A 1 141 ? 4.145 -8.476 15.922 1.00 96.25 141 LYS A C 1
ATOM 1163 O O . LYS A 1 141 ? 3.185 -8.219 15.192 1.00 96.25 141 LYS A O 1
ATOM 1168 N N . LYS A 1 142 ? 4.976 -7.550 16.404 1.00 96.25 142 LYS A N 1
ATOM 1169 C CA . LYS A 1 142 ? 4.833 -6.128 16.137 1.00 96.25 142 LYS A CA 1
ATOM 1170 C C . LYS A 1 142 ? 4.795 -5.876 14.633 1.00 96.25 142 LYS A C 1
ATOM 1172 O O . LYS A 1 142 ? 5.605 -6.411 13.882 1.00 96.25 142 LYS A O 1
ATOM 1177 N N . THR A 1 143 ? 3.870 -5.028 14.212 1.00 97.25 143 THR A N 1
ATOM 1178 C CA . THR A 1 143 ? 3.760 -4.570 12.828 1.00 97.25 143 THR A CA 1
ATOM 1179 C C . THR A 1 143 ? 3.513 -3.071 12.790 1.00 97.25 143 THR A C 1
ATOM 1181 O O . THR A 1 143 ? 3.148 -2.440 13.780 1.00 97.25 143 THR A O 1
ATOM 1184 N N . THR A 1 144 ? 3.737 -2.465 11.640 1.00 97.75 144 THR A N 1
ATOM 1185 C CA . THR A 1 144 ? 3.461 -1.060 11.391 1.00 97.75 144 THR A CA 1
ATOM 1186 C C . THR A 1 144 ? 2.144 -0.888 10.645 1.00 97.75 144 THR A C 1
ATOM 1188 O O . THR A 1 144 ? 1.598 -1.808 10.028 1.00 97.75 144 THR A O 1
ATOM 1191 N N . MET A 1 145 ? 1.644 0.345 10.657 1.00 97.31 145 MET A N 1
ATOM 1192 C CA . MET A 1 145 ? 0.464 0.721 9.888 1.00 97.31 145 MET A CA 1
ATOM 1193 C C . MET A 1 145 ? 0.651 0.434 8.392 1.00 97.31 145 MET A C 1
ATOM 1195 O O . MET A 1 145 ? -0.246 -0.111 7.754 1.00 97.31 145 MET A O 1
ATOM 1199 N N . ILE A 1 146 ? 1.831 0.748 7.843 1.00 97.56 146 ILE A N 1
ATOM 1200 C CA . ILE A 1 146 ? 2.096 0.575 6.415 1.00 97.56 146 ILE A CA 1
ATOM 1201 C C . ILE A 1 146 ? 2.249 -0.896 6.013 1.00 97.56 146 ILE A C 1
ATOM 1203 O O . ILE A 1 146 ? 1.744 -1.287 4.963 1.00 97.56 146 ILE A O 1
ATOM 1207 N N . GLU A 1 147 ? 2.861 -1.728 6.857 1.00 97.19 147 GLU A N 1
ATOM 1208 C CA . GLU A 1 147 ? 2.923 -3.180 6.646 1.00 97.19 147 GLU A CA 1
ATOM 1209 C C . GLU A 1 147 ? 1.525 -3.793 6.681 1.00 97.19 147 GLU A C 1
ATOM 1211 O O . GLU A 1 147 ? 1.173 -4.593 5.817 1.00 97.19 147 GLU A O 1
ATOM 1216 N N . THR A 1 148 ? 0.695 -3.358 7.632 1.00 97.00 148 THR A N 1
ATOM 1217 C CA . THR A 1 148 ? -0.684 -3.831 7.746 1.00 97.00 148 THR A CA 1
ATOM 1218 C C . THR A 1 148 ? -1.515 -3.462 6.514 1.00 97.00 148 THR A C 1
ATOM 1220 O O . THR A 1 148 ? -2.223 -4.305 5.956 1.00 97.00 148 THR A O 1
ATOM 1223 N N . PHE A 1 149 ? -1.395 -2.219 6.040 1.00 96.19 149 PHE A N 1
ATOM 1224 C CA . PHE A 1 149 ? -2.041 -1.783 4.803 1.00 96.19 149 PHE A CA 1
ATOM 1225 C C . PHE A 1 149 ? -1.529 -2.561 3.594 1.00 96.19 149 PHE A C 1
ATOM 1227 O O . PHE A 1 149 ? -2.329 -2.998 2.774 1.00 96.19 149 PHE A O 1
ATOM 1234 N N . THR A 1 150 ? -0.220 -2.796 3.503 1.00 95.62 150 THR A N 1
ATOM 1235 C CA . THR A 1 150 ? 0.387 -3.528 2.381 1.00 95.62 150 THR A CA 1
ATOM 1236 C C . THR A 1 150 ? -0.071 -4.982 2.359 1.00 95.62 150 THR A C 1
ATOM 1238 O O . THR A 1 150 ? -0.393 -5.505 1.297 1.00 95.62 150 THR A O 1
ATOM 1241 N N . LYS A 1 151 ? -0.204 -5.621 3.525 1.00 95.06 151 LYS A N 1
ATOM 1242 C CA . LYS A 1 151 ? -0.748 -6.979 3.645 1.00 95.06 151 LYS A CA 1
ATOM 1243 C C . LYS A 1 151 ? -2.221 -7.072 3.230 1.00 95.06 151 LYS A C 1
ATOM 1245 O O . LYS A 1 151 ? -2.648 -8.115 2.749 1.00 95.06 151 LYS A O 1
ATOM 1250 N N . THR A 1 152 ? -2.982 -5.992 3.409 1.00 93.62 152 THR A N 1
ATOM 1251 C CA . THR A 1 152 ? -4.424 -5.956 3.112 1.00 93.62 152 THR A CA 1
ATOM 1252 C C . THR A 1 152 ? -4.713 -5.559 1.662 1.00 93.62 152 THR A C 1
ATOM 1254 O O . THR A 1 152 ? -5.566 -6.162 1.018 1.00 93.62 152 THR A O 1
ATOM 1257 N N . PHE A 1 153 ? -4.012 -4.551 1.139 1.00 92.81 153 PHE A N 1
ATOM 1258 C CA . PHE A 1 153 ? -4.316 -3.916 -0.151 1.00 92.81 153 PHE A CA 1
ATOM 1259 C C . PHE A 1 153 ? -3.249 -4.150 -1.229 1.00 92.81 153 PHE A C 1
ATOM 1261 O O . PHE A 1 153 ? -3.443 -3.753 -2.377 1.00 92.81 153 PHE A O 1
ATOM 1268 N N . GLY A 1 154 ? -2.117 -4.763 -0.876 1.00 94.06 154 GLY A N 1
ATOM 1269 C CA . GLY A 1 154 ? -0.945 -4.860 -1.743 1.00 94.06 154 GLY A CA 1
ATOM 1270 C C . GLY A 1 154 ? -0.224 -3.522 -1.924 1.00 94.06 154 GLY A C 1
ATOM 1271 O O . GLY A 1 154 ? -0.752 -2.448 -1.629 1.00 94.06 154 GLY A O 1
ATOM 1272 N N . ASP A 1 155 ? 1.002 -3.570 -2.442 1.00 95.81 155 ASP A N 1
ATOM 1273 C CA . ASP A 1 155 ? 1.836 -2.379 -2.639 1.00 95.81 155 ASP A CA 1
ATOM 1274 C C . ASP A 1 155 ? 1.159 -1.331 -3.535 1.00 95.81 155 ASP A C 1
ATOM 1276 O O . ASP A 1 155 ? 1.101 -0.151 -3.181 1.00 95.81 155 ASP A O 1
ATOM 1280 N N . ALA A 1 156 ? 0.589 -1.778 -4.659 1.00 94.56 156 ALA A N 1
ATOM 1281 C CA . ALA A 1 156 ? -0.086 -0.914 -5.623 1.00 94.56 156 ALA A CA 1
ATOM 1282 C C . ALA A 1 156 ? -1.354 -0.269 -5.044 1.00 94.56 156 ALA A C 1
ATOM 1284 O O . ALA A 1 156 ? -1.584 0.932 -5.229 1.00 94.56 156 ALA A O 1
ATOM 1285 N N . GLY A 1 157 ? -2.155 -1.044 -4.303 1.00 93.25 157 GLY A N 1
ATOM 1286 C CA . GLY A 1 157 ? -3.360 -0.546 -3.642 1.00 93.25 157 GLY A CA 1
ATOM 1287 C C . GLY A 1 157 ? -3.023 0.521 -2.607 1.00 93.25 157 GLY A C 1
ATOM 1288 O O . GLY A 1 157 ? -3.605 1.604 -2.622 1.00 93.25 157 GLY A O 1
ATOM 1289 N N . VAL A 1 158 ? -2.002 0.276 -1.781 1.00 94.94 158 VAL A N 1
ATOM 1290 C CA . VAL A 1 158 ? -1.527 1.259 -0.799 1.00 94.94 158 VAL A CA 1
ATOM 1291 C C . VAL A 1 158 ? -0.991 2.520 -1.469 1.00 94.94 158 VAL A C 1
ATOM 1293 O O . VAL A 1 158 ? -1.359 3.622 -1.067 1.00 94.94 158 VAL A O 1
ATOM 1296 N N . THR A 1 159 ? -0.156 2.410 -2.505 1.00 95.06 159 THR A N 1
ATOM 1297 C CA . THR A 1 159 ? 0.383 3.600 -3.183 1.00 95.06 159 THR A CA 1
ATOM 1298 C C . THR A 1 159 ? -0.729 4.442 -3.819 1.00 95.06 159 THR A C 1
ATOM 1300 O O . THR A 1 159 ? -0.688 5.673 -3.731 1.00 95.06 159 THR A O 1
ATOM 1303 N N . THR A 1 160 ? -1.743 3.801 -4.405 1.00 93.44 160 THR A N 1
ATOM 1304 C CA . THR A 1 160 ? -2.907 4.480 -4.997 1.00 93.44 160 THR A CA 1
ATOM 1305 C C . THR A 1 160 ? -3.747 5.177 -3.929 1.00 93.44 160 THR A C 1
ATOM 1307 O O . THR A 1 160 ? -4.004 6.377 -4.041 1.00 93.44 160 THR A O 1
ATOM 1310 N N . MET A 1 161 ? -4.071 4.465 -2.848 1.00 93.19 161 MET A N 1
ATOM 1311 C CA . MET A 1 161 ? -4.788 4.999 -1.689 1.00 93.19 161 MET A CA 1
ATOM 1312 C C . MET A 1 161 ? -4.085 6.234 -1.113 1.00 93.19 161 MET A C 1
ATOM 1314 O O . MET A 1 161 ? -4.701 7.279 -0.909 1.00 93.19 161 MET A O 1
ATOM 1318 N N . LEU A 1 162 ? -2.773 6.148 -0.875 1.00 94.62 162 LEU A N 1
ATOM 1319 C CA . LEU A 1 162 ? -1.992 7.256 -0.324 1.00 94.62 162 LEU A CA 1
ATOM 1320 C C . LEU A 1 162 ? -1.909 8.437 -1.294 1.00 94.62 162 LEU A C 1
ATOM 1322 O O . LEU A 1 162 ? -1.893 9.591 -0.866 1.00 94.62 162 LEU A O 1
ATOM 1326 N N . HIS A 1 163 ? -1.871 8.179 -2.602 1.00 92.69 163 HIS A N 1
ATOM 1327 C CA . HIS A 1 163 ? -1.941 9.241 -3.595 1.00 92.69 163 HIS A CA 1
ATOM 1328 C C . HIS A 1 163 ? -3.299 9.958 -3.572 1.00 92.69 163 HIS A C 1
ATOM 1330 O O . HIS A 1 163 ? -3.324 11.190 -3.582 1.00 92.69 163 HIS A O 1
ATOM 1336 N N . ALA A 1 164 ? -4.409 9.218 -3.492 1.00 91.94 164 ALA A N 1
ATOM 1337 C CA . ALA A 1 164 ? -5.748 9.789 -3.368 1.00 91.94 164 ALA A CA 1
ATOM 1338 C C . ALA A 1 164 ? -5.894 10.606 -2.074 1.00 91.94 164 ALA A C 1
ATOM 1340 O O . ALA A 1 164 ? -6.297 11.768 -2.122 1.00 91.94 164 ALA A O 1
ATOM 1341 N N . ALA A 1 165 ? -5.448 10.060 -0.941 1.00 92.00 165 ALA A N 1
ATOM 1342 C CA . ALA A 1 165 ? -5.505 10.722 0.360 1.00 92.00 165 ALA A CA 1
ATOM 1343 C C . ALA A 1 165 ? -4.688 12.027 0.423 1.00 92.00 165 ALA A C 1
ATOM 1345 O O . ALA A 1 165 ? -5.003 12.927 1.198 1.00 92.00 165 ALA A O 1
ATOM 1346 N N . LYS A 1 166 ? -3.664 12.201 -0.420 1.00 92.25 166 LYS A N 1
ATOM 1347 C CA . LYS A 1 166 ? -2.944 13.482 -0.520 1.00 92.25 166 LYS A CA 1
ATOM 1348 C C . LYS A 1 166 ? -3.758 14.610 -1.164 1.00 92.25 166 LYS A C 1
ATOM 1350 O O . LYS A 1 166 ? -3.317 15.754 -1.107 1.00 92.25 166 LYS A O 1
ATOM 1355 N N . LYS A 1 167 ? -4.906 14.325 -1.782 1.00 90.88 167 LYS A N 1
ATOM 1356 C CA . LYS A 1 167 ? -5.779 15.350 -2.381 1.00 90.88 167 LYS A CA 1
ATOM 1357 C C . LYS A 1 167 ? -6.645 16.069 -1.339 1.00 90.88 167 LYS A C 1
ATOM 1359 O O . LYS A 1 167 ? -7.133 17.159 -1.615 1.00 90.88 167 LYS A O 1
ATOM 1364 N N . SER A 1 168 ? -6.816 15.486 -0.152 1.00 90.62 168 SER A N 1
ATOM 1365 C CA . SER A 1 168 ? -7.602 16.052 0.948 1.00 90.62 168 SER A CA 1
ATOM 1366 C C . SER A 1 168 ? -6.676 16.671 1.996 1.00 90.62 168 SER A C 1
ATOM 1368 O O . SER A 1 168 ? -5.736 16.032 2.469 1.00 90.62 168 SER A O 1
ATOM 1370 N N . ILE A 1 169 ? -6.946 17.924 2.384 1.00 91.50 169 ILE A N 1
ATOM 1371 C CA . ILE A 1 169 ? -6.155 18.655 3.395 1.00 91.50 169 ILE A CA 1
ATOM 1372 C C . ILE A 1 169 ? -6.154 17.901 4.734 1.00 91.50 169 ILE A C 1
ATOM 1374 O O . ILE A 1 169 ? -5.145 17.888 5.431 1.00 91.50 169 ILE A O 1
ATOM 1378 N N . LYS A 1 170 ? -7.259 17.218 5.069 1.00 90.56 170 LYS A N 1
ATOM 1379 C CA . LYS A 1 170 ? -7.413 16.466 6.325 1.00 90.56 170 LYS A CA 1
ATOM 1380 C C . LYS A 1 170 ? -6.478 15.258 6.413 1.00 90.56 170 LYS A C 1
ATOM 1382 O O . LYS A 1 170 ? -6.043 14.905 7.503 1.00 90.56 170 LYS A O 1
ATOM 1387 N N . THR A 1 171 ? -6.170 14.630 5.281 1.00 93.06 171 THR A N 1
ATOM 1388 C CA . THR A 1 171 ? -5.372 13.394 5.217 1.00 93.06 171 THR A CA 1
ATOM 1389 C C . THR A 1 171 ? -3.985 13.597 4.618 1.00 93.06 171 THR A C 1
ATOM 1391 O O . THR A 1 171 ? -3.190 12.657 4.590 1.00 93.06 171 THR A O 1
ATOM 1394 N N . TYR A 1 172 ? -3.658 14.809 4.165 1.00 93.56 172 TYR A N 1
ATOM 1395 C CA . TYR A 1 172 ? -2.402 15.108 3.483 1.00 93.56 172 TYR A CA 1
ATOM 1396 C C . TYR A 1 172 ? -1.167 14.714 4.303 1.00 93.56 172 TYR A C 1
ATOM 1398 O O . TYR A 1 172 ? -0.289 14.012 3.792 1.00 93.56 172 TYR A O 1
ATOM 1406 N N . ASP A 1 173 ? -1.105 15.122 5.573 1.00 95.44 173 ASP A N 1
ATOM 1407 C CA . ASP A 1 173 ? 0.078 14.904 6.412 1.00 95.44 173 ASP A CA 1
ATOM 1408 C C . ASP A 1 173 ? 0.299 13.424 6.725 1.00 95.44 173 ASP A C 1
ATOM 1410 O O . ASP A 1 173 ? 1.413 12.911 6.566 1.00 95.44 173 ASP A O 1
ATOM 1414 N N . ILE A 1 174 ? -0.767 12.703 7.091 1.00 94.56 174 ILE A N 1
ATOM 1415 C CA . ILE A 1 174 ? -0.677 11.263 7.344 1.00 94.56 174 ILE A CA 1
ATOM 1416 C C . ILE A 1 174 ? -0.344 10.493 6.064 1.00 94.56 174 ILE A C 1
ATOM 1418 O O . ILE A 1 174 ? 0.519 9.617 6.090 1.00 94.56 174 ILE A O 1
ATOM 1422 N N . ALA A 1 175 ? -0.927 10.863 4.922 1.00 95.12 175 ALA A N 1
ATOM 1423 C CA . ALA A 1 175 ? -0.633 10.220 3.647 1.00 95.12 175 ALA A CA 1
ATOM 1424 C C . ALA A 1 175 ? 0.818 10.470 3.198 1.00 95.12 175 ALA A C 1
ATOM 1426 O O . ALA A 1 175 ? 1.492 9.566 2.702 1.00 95.12 175 ALA A O 1
ATOM 1427 N N . LYS A 1 176 ? 1.346 11.681 3.420 1.00 95.69 176 LYS A N 1
ATOM 1428 C CA . LYS A 1 176 ? 2.755 12.020 3.163 1.00 95.69 176 LYS A CA 1
ATOM 1429 C C . LYS A 1 176 ? 3.706 11.217 4.056 1.00 95.69 176 LYS A C 1
ATOM 1431 O O . LYS A 1 176 ? 4.728 10.727 3.562 1.00 95.69 176 LYS A O 1
ATOM 1436 N N . LYS A 1 177 ? 3.374 11.064 5.343 1.00 96.88 177 LYS A N 1
ATOM 1437 C CA . LYS A 1 177 ? 4.144 10.237 6.282 1.00 96.88 177 LYS A CA 1
ATOM 1438 C C . LYS A 1 177 ? 4.135 8.772 5.844 1.00 96.88 177 LYS A C 1
ATOM 1440 O O . LYS A 1 177 ? 5.201 8.208 5.627 1.00 96.88 177 LYS A O 1
ATOM 1445 N N . LEU A 1 178 ? 2.957 8.205 5.593 1.00 96.81 178 LEU A N 1
ATOM 1446 C CA . LEU A 1 178 ? 2.808 6.810 5.178 1.00 96.81 178 LEU A CA 1
ATOM 1447 C C . LEU A 1 178 ? 3.460 6.512 3.828 1.00 96.81 178 LEU A C 1
ATOM 1449 O O . LEU A 1 178 ? 4.016 5.433 3.659 1.00 96.81 178 LEU A O 1
ATOM 1453 N N . LYS A 1 179 ? 3.487 7.467 2.888 1.00 95.75 179 LYS A N 1
ATOM 1454 C CA . LYS A 1 179 ? 4.262 7.313 1.647 1.00 95.75 179 LYS A CA 1
ATOM 1455 C C . LYS A 1 179 ? 5.757 7.174 1.944 1.00 95.75 179 LYS A C 1
ATOM 1457 O O . LYS A 1 179 ? 6.431 6.342 1.345 1.00 95.75 179 LYS A O 1
ATOM 1462 N N . SER A 1 180 ? 6.282 7.982 2.866 1.00 95.94 180 SER A N 1
ATOM 1463 C CA . SER A 1 180 ? 7.679 7.862 3.304 1.00 95.94 180 SER A CA 1
ATOM 1464 C C . SER A 1 180 ? 7.937 6.523 3.996 1.00 95.94 180 SER A C 1
ATOM 1466 O O . SER A 1 180 ? 8.971 5.904 3.755 1.00 95.94 180 SER A O 1
ATOM 1468 N N . ASP A 1 181 ? 6.997 6.065 4.821 1.00 97.31 181 ASP A N 1
ATOM 1469 C CA . ASP A 1 181 ? 7.100 4.784 5.517 1.00 97.31 181 ASP A CA 1
ATOM 1470 C C . ASP A 1 181 ? 7.015 3.600 4.538 1.00 97.31 181 ASP A C 1
ATOM 1472 O O . ASP A 1 181 ? 7.760 2.640 4.702 1.00 97.31 181 ASP A O 1
ATOM 1476 N N . GLN A 1 182 ? 6.228 3.704 3.459 1.00 97.19 182 GLN A N 1
ATOM 1477 C CA . GLN A 1 182 ? 6.168 2.704 2.384 1.00 97.19 182 GLN A CA 1
ATOM 1478 C C . GLN A 1 182 ? 7.530 2.538 1.702 1.00 97.19 182 GLN A C 1
ATOM 1480 O O . GLN A 1 182 ? 8.028 1.423 1.568 1.00 97.19 182 GLN A O 1
ATOM 1485 N N . LEU A 1 183 ? 8.175 3.653 1.337 1.00 96.06 183 LEU A N 1
ATOM 1486 C CA . LEU A 1 183 ? 9.508 3.631 0.727 1.00 96.06 183 LEU A CA 1
ATOM 1487 C C . LEU A 1 183 ? 10.561 3.045 1.676 1.00 96.06 183 LEU A C 1
ATOM 1489 O O . LEU A 1 183 ? 11.419 2.278 1.245 1.00 96.06 183 LEU A O 1
ATOM 1493 N N . LYS A 1 184 ? 10.502 3.399 2.967 1.00 95.69 184 LYS A N 1
ATOM 1494 C CA . LYS A 1 184 ? 11.410 2.851 3.985 1.00 95.69 184 LYS A CA 1
ATOM 1495 C C . LYS A 1 184 ? 11.210 1.353 4.167 1.00 95.69 184 LYS A C 1
ATOM 1497 O O . LYS A 1 184 ? 12.207 0.646 4.200 1.00 95.69 184 LYS A O 1
ATOM 1502 N N . MET A 1 185 ? 9.961 0.896 4.241 1.00 96.31 185 MET A N 1
ATOM 1503 C CA . MET A 1 185 ? 9.602 -0.516 4.370 1.00 96.31 185 MET A CA 1
ATOM 1504 C C . MET A 1 185 ? 10.147 -1.326 3.189 1.00 96.31 185 MET A C 1
ATOM 1506 O O . MET A 1 185 ? 10.859 -2.304 3.396 1.00 96.31 185 MET A O 1
ATOM 1510 N N . TRP A 1 186 ? 9.911 -0.887 1.947 1.00 97.31 186 TRP A N 1
ATOM 1511 C CA . TRP A 1 186 ? 10.480 -1.551 0.766 1.00 97.31 186 TRP A CA 1
ATOM 1512 C C . TRP A 1 186 ? 12.005 -1.605 0.794 1.00 97.31 186 TRP A C 1
ATOM 1514 O O . TRP A 1 186 ? 12.600 -2.580 0.347 1.00 97.31 186 TRP A O 1
ATOM 1524 N N . LEU A 1 187 ? 12.649 -0.557 1.306 1.00 94.19 187 LEU A N 1
ATOM 1525 C CA . LEU A 1 187 ? 14.102 -0.480 1.374 1.00 94.19 187 LEU A CA 1
ATOM 1526 C C . LEU A 1 187 ? 14.683 -1.359 2.486 1.00 94.19 187 LEU A C 1
ATOM 1528 O O . LEU A 1 187 ? 15.722 -1.970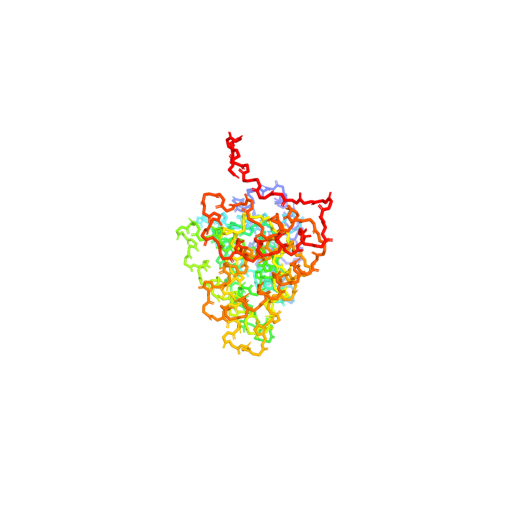 2.278 1.00 94.19 187 LEU A O 1
ATOM 1532 N N . SER A 1 188 ? 14.033 -1.436 3.650 1.00 94.12 188 SER A N 1
ATOM 1533 C CA . SER A 1 188 ? 14.454 -2.317 4.747 1.00 94.12 188 SER A CA 1
ATOM 1534 C C . SER A 1 188 ? 14.236 -3.791 4.434 1.00 94.12 188 SER A C 1
ATOM 1536 O O . SER A 1 188 ? 14.979 -4.626 4.930 1.00 94.12 188 SER A O 1
ATOM 1538 N N . SER A 1 189 ? 13.236 -4.109 3.612 1.00 92.69 189 SER A N 1
ATOM 1539 C CA . SER A 1 189 ? 12.991 -5.470 3.126 1.00 92.69 189 SER A CA 1
ATOM 1540 C C . SER A 1 189 ? 13.825 -5.827 1.891 1.00 92.69 189 SER A C 1
ATOM 1542 O O . SER A 1 189 ? 13.567 -6.861 1.286 1.00 92.69 189 SER A O 1
ATOM 1544 N N . GLU A 1 190 ? 14.769 -4.964 1.487 1.00 91.12 190 GLU A N 1
ATOM 1545 C CA . GLU A 1 190 ? 15.623 -5.128 0.299 1.00 91.12 190 GLU A CA 1
ATOM 1546 C C . GLU A 1 190 ? 14.856 -5.505 -0.978 1.00 91.12 190 GLU A C 1
ATOM 1548 O O . GLU A 1 190 ? 15.351 -6.241 -1.834 1.00 91.12 190 GLU A O 1
ATOM 1553 N N . LYS A 1 191 ? 13.626 -4.998 -1.118 1.00 93.56 191 LYS A N 1
ATOM 1554 C CA . LYS A 1 191 ? 12.761 -5.327 -2.250 1.00 93.56 191 LYS A CA 1
ATOM 1555 C C . LYS A 1 191 ? 13.442 -4.886 -3.548 1.00 93.56 191 LYS A C 1
ATOM 1557 O O . LYS A 1 191 ? 13.906 -3.757 -3.655 1.00 93.56 191 LYS A O 1
ATOM 1562 N N . SER A 1 192 ? 13.536 -5.763 -4.543 1.00 93.81 192 SER A N 1
ATOM 1563 C CA . SER A 1 192 ? 14.136 -5.374 -5.820 1.00 93.81 192 SER A CA 1
ATOM 1564 C C . SER A 1 192 ? 13.307 -4.261 -6.459 1.00 93.81 192 SER A C 1
ATOM 1566 O O . SER A 1 192 ? 12.078 -4.350 -6.510 1.00 93.81 192 SER A O 1
ATOM 1568 N N . ALA A 1 193 ? 13.965 -3.213 -6.961 1.00 95.06 193 ALA A N 1
ATOM 1569 C CA . ALA A 1 193 ? 13.274 -2.201 -7.756 1.00 95.06 193 ALA A CA 1
ATOM 1570 C C . ALA A 1 193 ? 12.656 -2.823 -9.021 1.00 95.06 193 ALA A C 1
ATOM 1572 O O . ALA A 1 193 ? 11.560 -2.429 -9.408 1.00 95.06 193 ALA A O 1
ATOM 1573 N N . ASP A 1 194 ? 13.303 -3.836 -9.598 1.00 94.31 194 ASP A N 1
ATOM 1574 C CA . ASP A 1 194 ? 12.807 -4.557 -10.771 1.00 94.31 194 ASP A CA 1
ATOM 1575 C C . ASP A 1 194 ? 11.535 -5.366 -10.445 1.00 94.31 194 ASP A C 1
ATOM 1577 O O . ASP A 1 194 ? 10.484 -5.142 -11.038 1.00 94.31 194 ASP A O 1
ATOM 1581 N N . ASP A 1 195 ? 11.552 -6.184 -9.386 1.00 93.69 195 ASP A N 1
ATOM 1582 C CA . ASP A 1 195 ? 10.359 -6.935 -8.947 1.00 93.69 195 ASP A CA 1
ATOM 1583 C C . ASP A 1 195 ? 9.212 -6.003 -8.530 1.00 93.69 195 ASP A C 1
ATOM 1585 O O . ASP A 1 195 ? 8.027 -6.291 -8.737 1.00 93.69 195 ASP A O 1
ATOM 1589 N N . LEU A 1 196 ? 9.547 -4.862 -7.916 1.00 95.94 196 LEU A N 1
ATOM 1590 C CA . LEU A 1 196 ? 8.560 -3.864 -7.527 1.00 95.94 196 LEU A CA 1
ATOM 1591 C C . LEU A 1 196 ? 7.892 -3.231 -8.755 1.00 95.94 196 LEU A C 1
ATOM 1593 O O . LEU A 1 196 ? 6.709 -2.912 -8.678 1.00 95.94 196 LEU A O 1
ATOM 1597 N N . PHE A 1 197 ? 8.593 -3.088 -9.884 1.00 95.69 197 PHE A N 1
ATOM 1598 C CA . PHE A 1 197 ? 7.990 -2.613 -11.132 1.00 95.69 197 PHE A CA 1
ATOM 1599 C C . PHE A 1 197 ? 6.826 -3.519 -11.561 1.00 95.69 197 PHE A C 1
ATOM 1601 O O . PHE A 1 197 ? 5.715 -3.035 -11.796 1.00 95.69 197 PHE A O 1
ATOM 1608 N N . MET A 1 198 ? 7.052 -4.836 -11.543 1.00 94.94 198 MET A N 1
ATOM 1609 C CA . MET A 1 198 ? 6.040 -5.847 -11.872 1.00 94.94 198 MET A CA 1
ATOM 1610 C C . MET A 1 198 ? 4.926 -5.925 -10.820 1.00 94.94 198 MET A C 1
ATOM 1612 O O . MET A 1 198 ? 3.745 -6.033 -11.155 1.00 94.94 198 MET A O 1
ATOM 1616 N N . THR A 1 199 ? 5.281 -5.809 -9.536 1.00 94.88 199 THR A N 1
ATOM 1617 C CA . THR A 1 199 ? 4.318 -5.801 -8.417 1.00 94.88 199 THR A CA 1
ATOM 1618 C C . THR A 1 199 ? 3.360 -4.608 -8.499 1.00 94.88 199 THR A C 1
ATOM 1620 O O . THR A 1 199 ? 2.192 -4.712 -8.132 1.00 94.88 199 THR A O 1
ATOM 1623 N N . LEU A 1 200 ? 3.845 -3.465 -8.988 1.00 95.50 200 LEU A N 1
ATOM 1624 C CA . LEU A 1 200 ? 3.042 -2.267 -9.221 1.00 95.50 200 LEU A CA 1
ATOM 1625 C C . LEU A 1 200 ? 2.308 -2.290 -10.573 1.00 95.50 200 LEU A C 1
ATOM 1627 O O . LEU A 1 200 ? 1.632 -1.317 -10.903 1.00 95.50 200 LEU A O 1
ATOM 1631 N N . HIS A 1 201 ? 2.419 -3.386 -11.334 1.00 94.25 201 HIS A N 1
ATOM 1632 C CA . HIS A 1 201 ? 1.822 -3.571 -12.659 1.00 94.25 201 HIS A CA 1
ATOM 1633 C C . HIS A 1 201 ? 2.192 -2.465 -13.657 1.00 94.25 201 HIS A C 1
ATOM 1635 O O . HIS A 1 201 ? 1.381 -2.061 -14.495 1.00 94.25 201 HIS A O 1
ATOM 1641 N N . LEU A 1 202 ? 3.421 -1.950 -13.551 1.00 94.88 202 LEU A N 1
ATOM 1642 C CA . LEU A 1 202 ? 3.928 -0.900 -14.433 1.00 94.88 202 LEU A CA 1
ATOM 1643 C C . LEU A 1 202 ? 4.273 -1.427 -15.834 1.00 94.88 202 LEU A C 1
ATOM 1645 O O . LEU A 1 202 ? 4.376 -0.640 -16.765 1.00 94.88 202 LEU A O 1
ATOM 1649 N N . ASP A 1 203 ? 4.357 -2.744 -16.013 1.00 93.38 203 ASP A N 1
ATOM 1650 C CA . ASP A 1 203 ? 4.447 -3.413 -17.314 1.00 93.38 203 ASP A CA 1
ATOM 1651 C C . ASP A 1 203 ? 3.185 -3.235 -18.172 1.00 93.38 203 ASP A C 1
ATOM 1653 O O . ASP A 1 203 ? 3.224 -3.351 -19.394 1.00 93.38 203 ASP A O 1
ATOM 1657 N N . LYS A 1 204 ? 2.050 -2.921 -17.537 1.00 90.44 204 LYS A N 1
ATOM 1658 C CA . LYS A 1 204 ? 0.736 -2.832 -18.193 1.00 90.44 204 LYS A CA 1
ATOM 1659 C C . LYS A 1 204 ? 0.259 -1.401 -18.401 1.00 90.44 204 LYS A C 1
ATOM 1661 O O . LYS A 1 204 ? -0.882 -1.196 -18.816 1.00 90.44 204 LYS A O 1
ATOM 1666 N N . ILE A 1 205 ? 1.086 -0.406 -18.081 1.00 88.75 205 ILE A N 1
ATOM 1667 C CA . ILE A 1 205 ? 0.706 0.997 -18.259 1.00 88.75 205 ILE A CA 1
ATOM 1668 C C . ILE A 1 205 ? 0.949 1.439 -19.702 1.00 88.75 205 ILE A C 1
ATOM 1670 O O . ILE A 1 205 ? 1.886 1.000 -20.365 1.00 88.75 205 ILE A O 1
ATOM 1674 N N . GLY A 1 206 ? 0.072 2.308 -20.200 1.00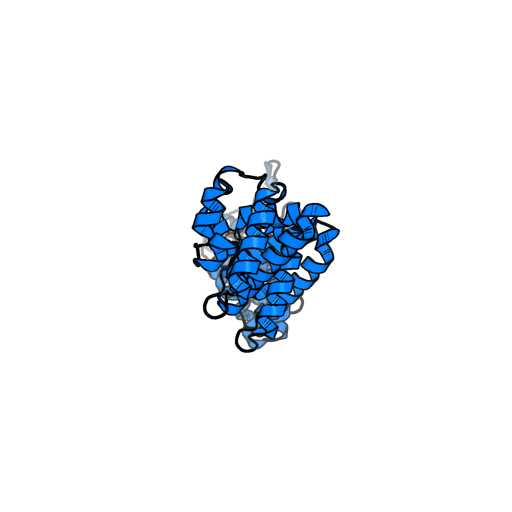 87.50 206 GLY A N 1
ATOM 1675 C CA . GLY A 1 206 ? 0.209 2.896 -21.529 1.00 87.50 206 GLY A CA 1
ATOM 1676 C C . GLY A 1 206 ? 1.202 4.059 -21.561 1.00 87.50 206 GLY A C 1
ATOM 1677 O O . GLY A 1 206 ? 1.916 4.330 -20.600 1.00 87.50 206 GLY A O 1
ATOM 1678 N N . TYR A 1 207 ? 1.193 4.804 -22.667 1.00 86.50 207 TYR A N 1
ATOM 1679 C CA . TYR A 1 207 ? 2.057 5.975 -22.861 1.00 86.50 207 TYR A CA 1
ATOM 1680 C C . TYR A 1 207 ? 1.734 7.166 -21.940 1.00 86.50 207 TYR A C 1
ATOM 1682 O O . TYR A 1 207 ? 2.567 8.058 -21.808 1.00 86.50 207 TYR A O 1
ATOM 1690 N N . ASP A 1 208 ? 0.576 7.174 -21.274 1.00 87.62 208 ASP A N 1
ATOM 1691 C CA . ASP A 1 208 ? 0.194 8.190 -20.283 1.00 87.62 208 ASP A CA 1
ATOM 1692 C C . ASP A 1 208 ? 0.635 7.789 -18.861 1.00 87.62 208 ASP A C 1
ATOM 1694 O O . ASP A 1 208 ? -0.154 7.631 -17.928 1.00 87.62 208 ASP A O 1
ATOM 1698 N N . PHE A 1 209 ? 1.932 7.511 -18.712 1.00 91.50 209 PHE A N 1
ATOM 1699 C CA . PHE A 1 209 ? 2.521 7.066 -17.447 1.00 91.50 209 PHE A CA 1
ATOM 1700 C C . PHE A 1 209 ? 3.102 8.217 -16.618 1.00 91.50 209 PHE A C 1
ATOM 1702 O O . PHE A 1 209 ? 3.352 8.047 -15.423 1.00 91.50 209 PHE A O 1
ATOM 1709 N N . ASN A 1 210 ? 3.306 9.391 -17.221 1.00 87.62 210 ASN A N 1
ATOM 1710 C CA . ASN A 1 210 ? 4.001 10.506 -16.580 1.00 87.62 210 ASN A CA 1
ATOM 1711 C C . ASN A 1 210 ? 3.294 10.990 -15.319 1.00 87.62 210 ASN A C 1
ATOM 1713 O O . ASN A 1 210 ? 3.973 11.296 -14.344 1.00 87.62 210 ASN A O 1
ATOM 1717 N N . ASP A 1 211 ? 1.960 11.003 -15.301 1.00 88.81 211 ASP A N 1
ATOM 1718 C CA . ASP A 1 211 ? 1.166 11.360 -14.123 1.00 88.81 211 ASP A CA 1
ATOM 1719 C C . ASP A 1 211 ? 0.716 10.167 -13.279 1.00 88.81 211 ASP A C 1
ATOM 1721 O O . ASP A 1 211 ? 0.112 10.349 -12.217 1.00 88.81 211 ASP A O 1
ATOM 1725 N N . ASN A 1 212 ? 1.102 8.952 -13.673 1.00 93.94 212 ASN A N 1
ATOM 1726 C CA . ASN A 1 212 ? 0.771 7.750 -12.934 1.00 93.94 212 ASN A CA 1
ATOM 1727 C C . ASN A 1 212 ? 1.461 7.760 -11.548 1.00 93.94 212 ASN A C 1
ATOM 1729 O O . ASN A 1 212 ? 2.695 7.810 -11.446 1.00 93.94 212 ASN A O 1
ATOM 1733 N N . PRO A 1 213 ? 0.694 7.693 -10.443 1.00 93.38 213 PRO A N 1
ATOM 1734 C CA . PRO A 1 213 ? 1.251 7.782 -9.098 1.00 93.38 213 PRO A CA 1
ATOM 1735 C C . PRO A 1 213 ? 2.119 6.582 -8.710 1.00 93.38 213 PRO A C 1
ATOM 1737 O O . PRO A 1 213 ? 3.038 6.748 -7.898 1.00 93.38 213 PRO A O 1
ATOM 1740 N N . LEU A 1 214 ? 1.856 5.405 -9.284 1.00 96.38 214 LEU A N 1
ATOM 1741 C CA . LEU A 1 214 ? 2.660 4.199 -9.097 1.00 96.38 214 LEU A CA 1
ATOM 1742 C C . LEU A 1 214 ? 4.026 4.390 -9.755 1.00 96.38 214 LEU A C 1
ATOM 1744 O O . LEU A 1 214 ? 5.042 4.218 -9.087 1.00 96.38 214 LEU A O 1
ATOM 1748 N N . PHE A 1 215 ? 4.054 4.879 -10.999 1.00 95.94 215 PHE A N 1
ATOM 1749 C CA . PHE A 1 215 ? 5.297 5.154 -11.724 1.00 95.94 215 PHE A CA 1
ATOM 1750 C C . PHE A 1 215 ? 6.158 6.214 -11.020 1.00 95.94 215 PHE A C 1
ATOM 1752 O O . PHE A 1 215 ? 7.326 5.967 -10.720 1.00 95.94 215 PHE A O 1
ATOM 1759 N N . LYS A 1 216 ? 5.580 7.364 -10.631 1.00 94.25 216 LYS A N 1
ATOM 1760 C CA . LYS A 1 216 ? 6.312 8.407 -9.874 1.00 94.25 216 LYS A CA 1
ATOM 1761 C C . LYS A 1 216 ? 6.886 7.881 -8.554 1.00 94.25 216 LYS A C 1
ATOM 1763 O O . LYS A 1 216 ? 7.962 8.299 -8.112 1.00 94.25 216 LYS A O 1
ATOM 1768 N N . THR A 1 217 ? 6.147 7.003 -7.878 1.00 95.50 217 THR A N 1
ATOM 1769 C CA . THR A 1 217 ? 6.574 6.419 -6.600 1.00 95.50 217 THR A CA 1
ATOM 1770 C C . THR A 1 217 ? 7.674 5.383 -6.808 1.00 95.50 217 THR A C 1
ATOM 1772 O O . THR A 1 217 ? 8.663 5.419 -6.078 1.00 95.50 217 THR A O 1
ATOM 1775 N N . TRP A 1 218 ? 7.563 4.554 -7.845 1.00 96.88 218 TRP A N 1
ATOM 1776 C CA . TRP A 1 218 ? 8.609 3.628 -8.261 1.00 96.88 218 TRP A CA 1
ATOM 1777 C C . TRP A 1 218 ? 9.907 4.357 -8.629 1.00 96.88 218 TRP A C 1
ATOM 1779 O O . TRP A 1 218 ? 10.949 4.021 -8.084 1.00 96.88 218 TRP A O 1
ATOM 1789 N N . MET A 1 219 ? 9.851 5.433 -9.426 1.00 95.38 219 MET A N 1
ATOM 1790 C CA . MET A 1 219 ? 11.033 6.243 -9.772 1.00 95.38 219 MET A CA 1
ATOM 1791 C C . MET A 1 219 ? 11.740 6.798 -8.532 1.00 95.38 219 MET A C 1
ATOM 1793 O O . MET A 1 219 ? 12.966 6.765 -8.412 1.00 95.38 219 MET A O 1
ATOM 1797 N N . SER A 1 220 ? 10.949 7.285 -7.569 1.00 93.69 220 SER A N 1
ATOM 1798 C CA . SER A 1 220 ? 11.474 7.777 -6.293 1.00 93.69 220 SER A CA 1
ATOM 1799 C C . SER A 1 220 ? 12.170 6.662 -5.509 1.00 93.69 220 SER A C 1
ATOM 1801 O O . SER A 1 220 ? 13.233 6.893 -4.933 1.00 93.69 220 SER A O 1
ATOM 1803 N N . TYR A 1 221 ? 11.584 5.461 -5.499 1.00 96.12 221 TYR A N 1
ATOM 1804 C CA . TYR A 1 221 ? 12.156 4.286 -4.853 1.00 96.12 221 TYR A CA 1
ATOM 1805 C C . TYR A 1 221 ? 13.444 3.826 -5.540 1.00 96.12 221 TYR A C 1
ATOM 1807 O O . TYR A 1 221 ? 14.475 3.758 -4.878 1.00 96.12 221 TYR A O 1
ATOM 1815 N N . ALA A 1 222 ? 13.413 3.589 -6.853 1.00 95.88 222 ALA A N 1
ATOM 1816 C CA . ALA A 1 222 ? 14.544 3.130 -7.655 1.00 95.88 222 ALA A CA 1
ATOM 1817 C C . ALA A 1 222 ? 15.764 4.055 -7.507 1.00 95.88 222 ALA A C 1
ATOM 1819 O O . ALA A 1 222 ? 16.876 3.590 -7.257 1.00 95.88 222 ALA A O 1
ATOM 1820 N N . ASN A 1 223 ? 15.551 5.376 -7.531 1.00 94.88 223 ASN A N 1
ATOM 1821 C CA . ASN A 1 223 ? 16.609 6.359 -7.293 1.00 94.88 223 ASN A CA 1
ATOM 1822 C C . ASN A 1 223 ? 17.274 6.205 -5.913 1.00 94.88 223 ASN A C 1
ATOM 1824 O O . ASN A 1 223 ? 18.488 6.356 -5.788 1.00 94.88 223 ASN A O 1
ATOM 1828 N N . VAL A 1 224 ? 16.502 5.929 -4.858 1.00 93.75 224 VAL A N 1
ATOM 1829 C CA . VAL A 1 224 ? 17.048 5.714 -3.506 1.00 93.75 224 VAL A CA 1
ATOM 1830 C C . VAL A 1 224 ? 17.681 4.328 -3.380 1.00 93.75 224 VAL A C 1
ATOM 1832 O O . VAL A 1 224 ? 18.737 4.199 -2.764 1.00 93.75 224 VAL A O 1
ATOM 1835 N N . PHE A 1 225 ? 17.068 3.311 -3.983 1.00 94.81 225 PHE A N 1
ATOM 1836 C CA . PHE A 1 225 ? 17.555 1.938 -4.000 1.00 94.81 225 PHE A CA 1
ATOM 1837 C C . PHE A 1 225 ? 18.946 1.860 -4.632 1.00 94.81 225 PHE A C 1
ATOM 1839 O O . PHE A 1 225 ? 19.863 1.347 -4.003 1.00 94.81 225 PHE A O 1
ATOM 1846 N N . ILE A 1 226 ? 19.152 2.474 -5.800 1.00 94.06 226 ILE A N 1
ATOM 1847 C CA . ILE A 1 226 ? 20.457 2.491 -6.482 1.00 94.06 226 ILE A CA 1
ATOM 1848 C C . ILE A 1 226 ? 21.519 3.229 -5.666 1.00 94.06 226 ILE A C 1
ATOM 1850 O O . ILE A 1 226 ? 22.668 2.802 -5.627 1.00 94.06 226 ILE A O 1
ATOM 1854 N N . LYS A 1 227 ? 21.156 4.312 -4.965 1.00 93.00 227 LYS A N 1
ATOM 1855 C CA . LYS A 1 227 ? 22.098 5.003 -4.066 1.00 93.00 227 LYS A CA 1
ATOM 1856 C C . LYS A 1 227 ? 22.586 4.100 -2.933 1.00 93.00 227 LYS A C 1
ATOM 1858 O O . LYS A 1 227 ? 23.715 4.272 -2.486 1.00 93.00 227 LYS A O 1
ATOM 1863 N N . LYS A 1 228 ? 21.744 3.177 -2.457 1.00 92.44 228 LYS A N 1
ATOM 1864 C CA . LYS A 1 228 ? 22.109 2.198 -1.423 1.00 92.44 228 LYS A CA 1
ATOM 1865 C C . LYS A 1 228 ? 22.752 0.927 -1.976 1.00 92.44 228 LYS A C 1
ATOM 1867 O O . LYS A 1 228 ? 23.556 0.332 -1.271 1.00 92.44 228 LYS A O 1
ATOM 1872 N N . HIS A 1 229 ? 22.427 0.561 -3.213 1.00 91.19 229 HIS A N 1
ATOM 1873 C CA . HIS A 1 229 ? 22.897 -0.644 -3.898 1.00 91.19 229 HIS A CA 1
ATOM 1874 C C . HIS A 1 229 ? 23.477 -0.308 -5.286 1.00 91.19 229 HIS A C 1
ATOM 1876 O O . HIS A 1 229 ? 22.890 -0.686 -6.309 1.00 91.19 229 HIS A O 1
ATOM 1882 N N . PRO A 1 230 ? 24.604 0.433 -5.374 1.00 91.62 230 PRO A N 1
ATOM 1883 C CA . PRO A 1 230 ? 25.175 0.845 -6.658 1.00 91.62 230 PRO A CA 1
ATOM 1884 C C . PRO A 1 230 ? 25.542 -0.330 -7.575 1.00 91.62 230 PRO A C 1
ATOM 1886 O O . PRO A 1 230 ? 25.564 -0.179 -8.797 1.00 91.62 230 PRO A O 1
ATOM 1889 N N . GLU A 1 231 ? 25.814 -1.503 -7.002 1.00 91.44 231 GLU A N 1
ATOM 1890 C CA . GLU A 1 231 ? 26.098 -2.756 -7.702 1.00 91.44 231 GLU A CA 1
ATOM 1891 C C . GLU A 1 231 ? 24.888 -3.312 -8.467 1.00 91.44 231 GLU A C 1
ATOM 1893 O O . GLU A 1 231 ? 25.066 -3.986 -9.478 1.00 91.44 231 GLU A O 1
ATOM 1898 N N . LYS A 1 232 ? 23.661 -2.974 -8.047 1.00 88.44 232 LYS A N 1
ATOM 1899 C CA . LYS A 1 232 ? 22.404 -3.418 -8.678 1.00 88.44 232 LYS A CA 1
ATOM 1900 C C . LYS A 1 232 ? 21.858 -2.422 -9.708 1.00 88.44 232 LYS A C 1
ATOM 1902 O O . LYS A 1 232 ? 20.770 -2.611 -10.236 1.00 88.44 232 LYS A O 1
ATOM 1907 N N . LYS A 1 233 ? 22.589 -1.345 -10.021 1.00 86.94 233 LYS A N 1
ATOM 1908 C CA . LYS A 1 233 ? 22.081 -0.227 -10.842 1.00 86.94 233 LYS A CA 1
ATOM 1909 C C . LYS A 1 233 ? 21.538 -0.624 -12.219 1.00 86.94 233 LYS A C 1
ATOM 1911 O O . LYS A 1 233 ? 20.581 -0.017 -12.682 1.00 86.94 233 LYS A O 1
ATOM 1916 N N . THR A 1 234 ? 22.142 -1.613 -12.877 1.00 80.38 234 THR A N 1
ATOM 1917 C CA . THR A 1 234 ? 21.715 -2.072 -14.209 1.00 80.38 234 THR A CA 1
ATOM 1918 C C . THR A 1 234 ? 20.553 -3.053 -14.145 1.00 80.38 234 THR A C 1
ATOM 1920 O O . THR A 1 234 ? 19.753 -3.076 -15.068 1.00 80.38 234 THR A O 1
ATOM 1923 N N . SER A 1 235 ? 20.416 -3.821 -13.060 1.00 88.19 235 SER A N 1
ATOM 1924 C CA . SER A 1 235 ? 19.338 -4.808 -12.928 1.00 88.19 235 SER A CA 1
ATOM 1925 C C . SER A 1 235 ? 17.979 -4.181 -12.611 1.00 88.19 235 SER A C 1
ATOM 1927 O O . SER A 1 235 ? 16.982 -4.881 -12.599 1.00 88.19 235 SER A O 1
ATOM 1929 N N . VAL A 1 236 ? 17.927 -2.875 -12.320 1.00 92.31 236 VAL A N 1
ATOM 1930 C CA . VAL A 1 236 ? 16.681 -2.142 -12.024 1.00 92.31 236 VAL A CA 1
ATOM 1931 C C . VAL A 1 236 ? 15.748 -2.042 -13.238 1.00 92.31 236 VAL A C 1
ATOM 1933 O O . VAL A 1 236 ? 14.558 -1.798 -13.060 1.00 92.31 236 VAL A O 1
ATOM 1936 N N . PHE A 1 237 ? 16.286 -2.205 -14.449 1.00 93.44 237 PHE A N 1
ATOM 1937 C CA . PHE A 1 237 ? 15.543 -2.087 -15.705 1.00 93.44 237 PHE A CA 1
ATOM 1938 C C . PHE A 1 237 ? 15.385 -3.425 -16.441 1.00 93.44 237 PHE A C 1
ATOM 1940 O O . PHE A 1 237 ? 14.899 -3.430 -17.567 1.00 93.44 237 PHE A O 1
ATOM 1947 N N . SER A 1 238 ? 15.800 -4.550 -15.851 1.00 89.69 238 SER A N 1
ATOM 1948 C CA . SER A 1 238 ? 15.824 -5.846 -16.541 1.00 89.69 238 SER A CA 1
ATOM 1949 C C . SER A 1 238 ? 14.430 -6.286 -16.992 1.00 89.69 238 SER A C 1
ATOM 1951 O O . SER A 1 238 ? 14.227 -6.560 -18.171 1.00 89.69 238 SER A O 1
ATOM 1953 N N . SER A 1 239 ? 13.435 -6.232 -16.105 1.00 87.88 239 SER A N 1
ATOM 1954 C CA . SER A 1 239 ? 12.044 -6.544 -16.446 1.00 87.88 239 SER A CA 1
ATOM 1955 C C . SER A 1 239 ? 11.459 -5.578 -17.481 1.00 87.88 239 SER A C 1
ATOM 1957 O O . SER A 1 239 ? 10.514 -5.929 -18.186 1.00 87.88 239 SER A O 1
ATOM 1959 N N . TRP A 1 240 ? 11.995 -4.359 -17.613 1.00 91.62 240 TRP A N 1
ATOM 1960 C CA . TRP A 1 240 ? 11.500 -3.413 -18.614 1.00 91.62 240 TRP A CA 1
ATOM 1961 C C . TRP A 1 240 ? 11.815 -3.903 -20.030 1.00 91.62 240 TRP A C 1
ATOM 1963 O O . TRP A 1 240 ? 11.009 -3.736 -20.940 1.00 91.62 240 TRP A O 1
ATOM 1973 N N . GLU A 1 241 ? 12.976 -4.518 -20.239 1.00 86.69 241 GLU A N 1
ATOM 1974 C CA . GLU A 1 241 ? 13.386 -4.973 -21.569 1.00 86.69 241 GLU A CA 1
ATOM 1975 C C . GLU A 1 241 ? 12.510 -6.112 -22.103 1.00 86.69 241 GLU A C 1
ATOM 1977 O O . GLU A 1 241 ? 12.301 -6.185 -23.318 1.00 86.69 241 GLU A O 1
ATOM 1982 N N . ASP A 1 242 ? 11.965 -6.927 -21.196 1.00 89.25 242 ASP A N 1
ATOM 1983 C CA . ASP A 1 242 ? 11.191 -8.130 -21.505 1.00 89.25 242 ASP A CA 1
ATOM 1984 C C . ASP A 1 242 ? 9.671 -7.902 -21.512 1.00 89.25 242 ASP A C 1
ATOM 1986 O O . ASP A 1 242 ? 8.938 -8.615 -22.203 1.00 89.25 242 ASP A O 1
ATOM 1990 N N . HIS A 1 243 ? 9.176 -6.918 -20.751 1.00 91.50 243 HIS A N 1
ATOM 1991 C CA . HIS A 1 243 ? 7.739 -6.775 -20.492 1.00 91.50 243 HIS A CA 1
ATOM 1992 C C . HIS A 1 243 ? 7.083 -5.530 -21.093 1.00 91.50 243 HIS A C 1
ATOM 1994 O O . HIS A 1 243 ? 5.853 -5.467 -21.127 1.00 91.50 243 HIS A O 1
ATOM 2000 N N . ILE A 1 244 ? 7.849 -4.563 -21.609 1.00 93.06 244 ILE A N 1
ATOM 2001 C CA . ILE A 1 244 ? 7.289 -3.383 -22.282 1.00 93.06 244 ILE A CA 1
ATOM 2002 C C . ILE A 1 244 ? 7.850 -3.199 -23.693 1.00 93.06 244 ILE A C 1
ATOM 2004 O O . ILE A 1 244 ? 8.952 -3.627 -24.021 1.00 93.06 244 ILE A O 1
ATOM 2008 N N . SER A 1 245 ? 7.072 -2.542 -24.559 1.00 92.00 245 SER A N 1
ATOM 2009 C CA . SER A 1 245 ? 7.516 -2.251 -25.929 1.00 92.00 245 SER A CA 1
ATOM 2010 C C . SER A 1 245 ? 8.789 -1.401 -25.939 1.00 92.00 245 SER A C 1
ATOM 2012 O O . SER A 1 245 ? 8.928 -0.496 -25.116 1.00 92.00 245 SER A O 1
ATOM 2014 N N . ASP A 1 246 ? 9.659 -1.610 -26.930 1.00 91.81 246 ASP A N 1
ATOM 2015 C CA . ASP A 1 246 ? 10.887 -0.825 -27.129 1.00 91.81 246 ASP A CA 1
ATOM 2016 C C . ASP A 1 246 ? 10.650 0.687 -27.051 1.00 91.81 246 ASP A C 1
ATOM 2018 O O . ASP A 1 246 ? 11.397 1.426 -26.413 1.00 91.81 246 ASP A O 1
ATOM 2022 N N . ARG A 1 247 ? 9.556 1.137 -27.669 1.00 90.94 247 ARG A N 1
ATOM 2023 C CA . ARG A 1 247 ? 9.154 2.539 -27.695 1.00 90.94 247 ARG A CA 1
ATOM 2024 C C . ARG A 1 247 ? 8.806 3.063 -26.303 1.00 90.94 247 ARG A C 1
ATOM 2026 O O . ARG A 1 247 ? 9.181 4.177 -25.946 1.00 90.94 247 ARG A O 1
ATOM 2033 N N . LEU A 1 248 ? 8.063 2.276 -25.520 1.00 92.31 248 LEU A N 1
ATOM 2034 C CA . LEU A 1 248 ? 7.705 2.640 -24.149 1.00 92.31 248 LEU A CA 1
ATOM 2035 C C . LEU A 1 248 ? 8.941 2.626 -23.242 1.00 92.31 248 LEU A C 1
ATOM 2037 O O . LEU A 1 248 ? 9.124 3.558 -22.464 1.00 92.31 248 LEU A O 1
ATOM 2041 N N . LEU A 1 249 ? 9.818 1.634 -23.417 1.00 93.94 249 LEU A N 1
ATOM 2042 C CA . LEU A 1 249 ? 11.096 1.524 -22.721 1.00 93.94 249 LEU A CA 1
ATOM 2043 C C . LEU A 1 249 ? 11.956 2.775 -22.928 1.00 93.94 249 LEU A C 1
ATOM 2045 O O . LEU A 1 249 ? 12.372 3.392 -21.951 1.00 93.94 249 LEU A O 1
ATOM 2049 N N . ILE A 1 250 ? 12.169 3.201 -24.179 1.00 92.44 250 ILE A N 1
ATOM 2050 C CA . ILE A 1 250 ? 12.952 4.408 -24.491 1.00 92.44 250 ILE A CA 1
ATOM 2051 C C . ILE A 1 250 ? 12.361 5.639 -23.790 1.00 92.44 250 ILE A C 1
ATOM 2053 O O . ILE A 1 250 ? 13.108 6.394 -23.167 1.00 92.44 250 ILE A O 1
ATOM 2057 N N . LYS A 1 251 ? 11.033 5.821 -23.826 1.00 92.06 251 LYS A N 1
ATOM 2058 C CA . LYS A 1 251 ? 10.361 6.950 -23.159 1.00 92.06 251 LYS A CA 1
ATOM 2059 C C . LYS A 1 251 ? 10.512 6.916 -21.637 1.00 92.06 251 LYS A C 1
ATOM 2061 O O . LYS A 1 251 ? 10.793 7.946 -21.031 1.00 92.06 251 LYS A O 1
ATOM 2066 N N . MET A 1 252 ? 10.343 5.755 -21.006 1.00 94.38 252 MET A N 1
ATOM 2067 C CA . MET A 1 252 ? 10.511 5.630 -19.555 1.00 94.38 252 MET A CA 1
ATOM 2068 C C . MET A 1 252 ? 11.968 5.840 -19.124 1.00 94.38 252 MET A C 1
ATOM 2070 O O . MET A 1 252 ? 12.213 6.425 -18.068 1.00 94.38 252 MET A O 1
ATOM 2074 N N . LEU A 1 253 ? 12.940 5.411 -19.938 1.00 94.69 253 LEU A N 1
ATOM 2075 C CA . LEU A 1 253 ? 14.363 5.648 -19.686 1.00 94.69 253 LEU A CA 1
ATOM 2076 C C . LEU A 1 253 ? 14.727 7.137 -19.784 1.00 94.69 253 LEU A C 1
ATOM 2078 O O . LEU A 1 253 ? 15.541 7.598 -18.987 1.00 94.69 253 LEU A O 1
ATOM 2082 N N . GLU A 1 254 ? 14.092 7.911 -20.673 1.00 92.31 254 GLU A N 1
ATOM 2083 C CA . GLU A 1 254 ? 14.244 9.377 -20.686 1.00 92.31 254 GLU A CA 1
ATOM 2084 C C . GLU A 1 254 ? 13.767 10.024 -19.381 1.00 92.31 254 GLU A C 1
ATOM 2086 O O . GLU A 1 254 ? 14.438 10.900 -18.834 1.00 92.31 254 GLU A O 1
ATOM 2091 N N . GLU A 1 255 ? 12.656 9.553 -18.811 1.00 94.44 255 GLU A N 1
ATOM 2092 C CA . GLU A 1 255 ? 12.232 10.006 -17.483 1.00 94.44 255 GLU A CA 1
ATOM 2093 C C . GLU A 1 255 ? 13.211 9.561 -16.388 1.00 94.44 255 GLU A C 1
ATOM 2095 O O . GLU A 1 255 ? 13.498 10.326 -15.465 1.00 94.44 255 GLU A O 1
ATOM 2100 N N . ALA A 1 256 ? 13.764 8.347 -16.482 1.00 95.25 256 ALA A N 1
ATOM 2101 C CA . ALA A 1 256 ? 14.718 7.831 -15.501 1.00 95.25 256 ALA A CA 1
ATOM 2102 C C . ALA A 1 256 ? 16.030 8.632 -15.506 1.00 95.25 256 ALA A C 1
ATOM 2104 O O . ALA A 1 256 ? 16.606 8.872 -14.442 1.00 95.25 256 ALA A O 1
ATOM 2105 N N . LYS A 1 257 ? 16.465 9.121 -16.675 1.00 94.88 257 LYS A N 1
ATOM 2106 C CA . LYS A 1 257 ? 17.660 9.966 -16.834 1.00 94.88 257 LYS A CA 1
ATOM 2107 C C . LYS A 1 257 ? 17.586 11.282 -16.062 1.00 94.88 257 LYS A C 1
ATOM 2109 O O . LYS A 1 257 ? 18.621 11.813 -15.675 1.00 94.88 257 LYS A O 1
ATOM 2114 N N . LYS A 1 258 ? 16.384 11.768 -15.737 1.00 94.56 258 LYS A N 1
ATOM 2115 C CA . LYS A 1 258 ? 16.191 12.969 -14.901 1.00 94.56 258 LYS A CA 1
ATOM 2116 C C . LYS A 1 258 ? 16.615 12.764 -13.440 1.00 94.56 258 LYS A C 1
ATOM 2118 O O . LYS A 1 258 ? 16.690 13.730 -12.681 1.00 94.56 258 LYS A O 1
ATOM 2123 N N . PHE A 1 259 ? 16.877 11.525 -13.020 1.00 94.50 259 PHE A N 1
ATOM 2124 C CA . PHE A 1 259 ? 17.306 11.196 -11.665 1.00 94.50 259 PHE A CA 1
ATOM 2125 C C . PHE A 1 259 ? 18.809 10.877 -11.630 1.00 94.50 259 PHE A C 1
ATOM 2127 O O . PHE A 1 259 ? 19.230 9.882 -12.223 1.00 94.50 259 PHE A O 1
ATOM 2134 N N . PRO A 1 260 ? 19.622 11.616 -10.847 1.00 93.56 260 PRO A N 1
ATOM 2135 C CA . PRO A 1 260 ? 21.082 11.476 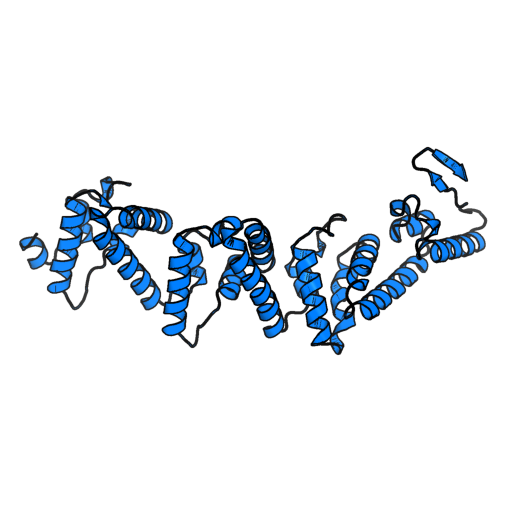-10.872 1.00 93.56 260 PRO A CA 1
ATOM 2136 C C . PRO A 1 260 ? 21.620 10.066 -10.590 1.00 93.56 260 PRO A C 1
ATOM 2138 O O . PRO A 1 260 ? 22.652 9.677 -11.125 1.00 93.56 260 PRO A O 1
ATOM 2141 N N . ALA A 1 261 ? 20.947 9.272 -9.746 1.00 94.69 261 ALA A N 1
ATOM 2142 C CA . ALA A 1 261 ? 21.405 7.909 -9.459 1.00 94.69 261 ALA A CA 1
ATOM 2143 C C . ALA A 1 261 ? 21.106 6.923 -10.599 1.00 94.69 261 ALA A C 1
ATOM 2145 O O . ALA A 1 261 ? 21.779 5.901 -10.713 1.00 94.69 261 ALA A O 1
ATOM 2146 N N . MET A 1 262 ? 20.100 7.221 -11.424 1.00 94.94 262 MET A N 1
ATOM 2147 C CA . MET A 1 262 ? 19.666 6.377 -12.538 1.00 94.94 262 MET A CA 1
ATOM 2148 C C . MET A 1 262 ? 20.305 6.788 -13.862 1.00 94.94 262 MET A C 1
ATOM 2150 O O . MET A 1 262 ? 20.467 5.929 -14.718 1.00 94.94 262 MET A O 1
ATOM 2154 N N . GLU A 1 263 ? 20.714 8.049 -14.016 1.00 94.94 263 GLU A N 1
ATOM 2155 C CA . GLU A 1 263 ? 21.173 8.649 -15.276 1.00 94.94 263 GLU A CA 1
ATOM 2156 C C . G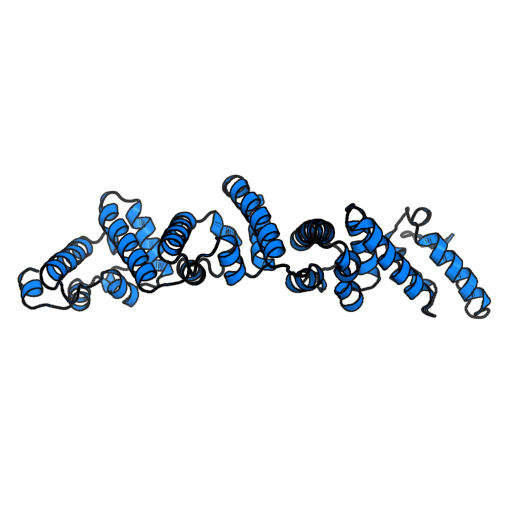LU A 1 263 ? 22.133 7.768 -16.084 1.00 94.94 263 GLU A C 1
ATOM 2158 O O . GLU A 1 263 ? 21.846 7.431 -17.234 1.00 94.94 263 GLU A O 1
ATOM 2163 N N . ASN A 1 264 ? 23.237 7.332 -15.475 1.00 92.62 264 ASN A N 1
ATOM 2164 C CA . ASN A 1 264 ? 24.239 6.516 -16.162 1.00 92.62 264 ASN A CA 1
ATOM 2165 C C . ASN A 1 264 ? 23.711 5.126 -16.548 1.00 92.62 264 ASN A C 1
ATOM 2167 O O . ASN A 1 264 ? 24.022 4.626 -17.627 1.00 92.62 264 ASN A O 1
ATOM 2171 N N . ALA A 1 265 ? 22.929 4.486 -15.672 1.00 93.50 265 ALA A N 1
ATOM 2172 C CA . ALA A 1 265 ? 22.363 3.166 -15.947 1.00 93.50 265 ALA A CA 1
ATOM 2173 C C . ALA A 1 265 ? 21.287 3.250 -17.038 1.00 93.50 265 ALA A C 1
ATOM 2175 O O . ALA A 1 265 ? 21.336 2.489 -17.999 1.00 93.50 265 ALA A O 1
ATOM 2176 N N . ALA A 1 266 ? 20.384 4.225 -16.933 1.00 95.56 266 ALA A N 1
ATOM 2177 C CA . ALA A 1 266 ? 19.329 4.461 -17.904 1.00 95.56 266 ALA A CA 1
ATOM 2178 C C . ALA A 1 266 ? 19.901 4.823 -19.283 1.00 95.56 266 ALA A C 1
ATOM 2180 O O . ALA A 1 266 ? 19.466 4.268 -20.286 1.00 95.56 266 ALA A O 1
ATOM 2181 N N . SER A 1 267 ? 20.931 5.676 -19.336 1.00 94.56 267 SER A N 1
ATOM 2182 C CA . SER A 1 267 ? 21.616 6.028 -20.590 1.00 94.56 267 SER A CA 1
ATOM 2183 C C . SER A 1 267 ? 22.303 4.824 -21.230 1.00 94.56 267 SER A C 1
ATOM 2185 O O . SER A 1 267 ? 22.254 4.665 -22.449 1.00 94.56 267 SER A O 1
ATOM 2187 N N . LYS A 1 268 ? 22.918 3.952 -20.420 1.00 93.81 268 LYS A N 1
ATOM 2188 C CA . LYS A 1 268 ? 23.542 2.719 -20.910 1.00 93.81 268 LYS A CA 1
ATOM 2189 C C . LYS A 1 268 ? 22.501 1.781 -21.527 1.00 93.81 268 LYS A C 1
ATOM 2191 O O . LYS A 1 268 ? 22.640 1.441 -22.697 1.00 93.81 268 LYS A O 1
ATOM 2196 N N . VAL A 1 269 ? 21.451 1.437 -20.776 1.00 94.19 269 VAL A N 1
ATOM 2197 C CA . VAL A 1 269 ? 20.367 0.552 -21.245 1.00 94.19 269 VAL A CA 1
ATOM 2198 C C . VAL A 1 269 ? 19.705 1.133 -22.495 1.00 94.19 269 VAL A C 1
ATOM 2200 O O . VAL A 1 269 ? 19.499 0.433 -23.480 1.00 94.19 269 VAL A O 1
ATOM 2203 N N . GLN A 1 270 ? 19.447 2.442 -22.511 1.00 94.19 270 GLN A N 1
ATOM 2204 C CA . GLN A 1 270 ? 18.884 3.123 -23.673 1.00 94.19 270 GLN A CA 1
ATOM 2205 C C . GLN A 1 270 ? 19.799 3.016 -24.900 1.00 94.19 270 GLN A C 1
ATOM 2207 O O . GLN A 1 270 ? 19.322 2.718 -25.993 1.00 94.19 270 GLN A O 1
ATOM 2212 N N . THR A 1 271 ? 21.105 3.235 -24.731 1.00 93.69 271 THR A N 1
ATOM 2213 C CA . THR A 1 271 ? 22.085 3.141 -25.825 1.00 93.69 271 THR A CA 1
ATOM 2214 C C . THR A 1 271 ? 22.143 1.726 -26.394 1.00 93.69 271 THR A C 1
ATOM 2216 O O . THR A 1 271 ? 22.043 1.552 -27.608 1.00 93.69 271 THR A O 1
ATOM 2219 N N . GLU A 1 272 ? 22.253 0.717 -25.526 1.00 93.62 272 GLU A N 1
ATOM 2220 C CA . GLU A 1 272 ? 22.270 -0.700 -25.911 1.00 93.62 272 GLU A CA 1
ATOM 2221 C C . GLU A 1 272 ? 20.972 -1.086 -26.632 1.00 93.62 272 GLU A C 1
ATOM 2223 O O . GLU A 1 272 ? 21.005 -1.737 -27.680 1.00 93.62 272 GLU A O 1
ATOM 2228 N N . LYS A 1 273 ? 19.826 -0.595 -26.147 1.00 93.62 273 LYS A N 1
ATOM 2229 C CA . LYS A 1 273 ? 18.532 -0.831 -26.781 1.00 93.62 273 LYS A CA 1
ATOM 2230 C C . LYS A 1 273 ? 18.430 -0.201 -28.167 1.00 93.62 273 LYS A C 1
ATOM 2232 O O . LYS A 1 273 ? 18.004 -0.877 -29.101 1.00 93.62 273 LYS A O 1
ATOM 2237 N N . ILE A 1 274 ? 18.821 1.066 -28.318 1.00 92.94 274 ILE A N 1
ATOM 2238 C CA . ILE A 1 274 ? 18.798 1.770 -29.610 1.00 92.94 274 ILE A CA 1
ATOM 2239 C C . ILE A 1 274 ? 19.701 1.051 -30.612 1.00 92.94 274 ILE A C 1
ATOM 2241 O O . ILE A 1 274 ? 19.264 0.764 -31.722 1.00 92.94 274 ILE A O 1
ATOM 2245 N N . GLN A 1 275 ? 20.925 0.691 -30.219 1.00 92.94 275 GLN A N 1
ATOM 2246 C CA . GLN A 1 275 ? 21.833 -0.086 -31.068 1.00 92.94 275 GLN A CA 1
ATOM 2247 C C . GLN A 1 275 ? 21.221 -1.435 -31.461 1.00 92.94 275 GLN A C 1
ATOM 2249 O O . GLN A 1 275 ? 21.261 -1.815 -32.631 1.00 92.94 275 GLN A O 1
ATOM 2254 N N . GLY A 1 276 ? 20.596 -2.127 -30.506 1.00 93.12 276 GLY A N 1
ATOM 2255 C CA . GLY A 1 276 ? 19.882 -3.375 -30.747 1.00 93.12 276 GLY A CA 1
ATOM 2256 C C . GLY A 1 276 ? 18.734 -3.223 -31.743 1.00 93.12 276 GLY A C 1
ATOM 2257 O O . GLY A 1 276 ? 18.576 -4.089 -32.595 1.00 93.12 276 GLY A O 1
ATOM 2258 N N . ILE A 1 277 ? 17.963 -2.130 -31.677 1.00 92.81 277 ILE A N 1
ATOM 2259 C CA . ILE A 1 277 ? 16.893 -1.799 -32.635 1.00 92.81 277 ILE A CA 1
ATOM 2260 C C . ILE A 1 277 ? 17.479 -1.542 -34.026 1.00 92.81 277 ILE A C 1
ATOM 2262 O O . ILE A 1 277 ? 17.016 -2.146 -34.989 1.00 92.81 277 ILE A O 1
ATOM 2266 N N . LEU A 1 278 ? 18.518 -0.710 -34.134 1.00 90.56 278 LEU A N 1
ATOM 2267 C CA . LEU A 1 278 ? 19.183 -0.402 -35.407 1.00 90.56 278 LEU A CA 1
ATOM 2268 C C . LEU A 1 278 ? 19.863 -1.631 -36.033 1.00 90.56 278 LEU A C 1
ATOM 2270 O O . LEU A 1 278 ? 20.042 -1.686 -37.241 1.00 90.56 278 LEU A O 1
ATOM 2274 N N . ALA A 1 279 ? 20.222 -2.645 -35.246 1.00 90.81 279 ALA A N 1
ATOM 2275 C CA . ALA A 1 279 ? 20.740 -3.909 -35.767 1.00 90.81 279 ALA A CA 1
ATOM 2276 C C . ALA A 1 279 ? 19.641 -4.836 -36.322 1.00 90.81 279 ALA A C 1
ATOM 2278 O O . ALA A 1 279 ? 19.944 -5.815 -37.015 1.00 90.81 279 ALA A O 1
ATOM 2279 N N . ARG A 1 280 ? 18.361 -4.554 -36.043 1.00 85.94 280 ARG A N 1
ATOM 2280 C CA . ARG A 1 280 ? 17.245 -5.307 -36.619 1.00 85.94 280 ARG A CA 1
ATOM 2281 C C . ARG A 1 280 ? 17.125 -4.897 -38.082 1.00 85.94 280 ARG A C 1
ATOM 2283 O O . ARG A 1 280 ? 17.014 -3.716 -38.405 1.00 85.94 280 ARG A O 1
ATOM 2290 N N . LYS A 1 281 ? 17.179 -5.865 -38.995 1.00 79.75 281 LYS A N 1
ATOM 2291 C CA . LYS A 1 281 ? 17.107 -5.657 -40.456 1.00 79.75 281 LYS A CA 1
ATOM 2292 C C . LYS A 1 281 ? 15.686 -5.290 -40.930 1.00 79.75 281 LYS A C 1
ATOM 2294 O O . LYS A 1 281 ? 15.203 -5.820 -41.925 1.00 79.75 281 LYS A O 1
ATOM 2299 N N . ASN A 1 282 ? 15.009 -4.446 -40.164 1.00 87.94 282 ASN A N 1
ATOM 2300 C CA . ASN A 1 282 ? 13.665 -3.943 -40.388 1.00 87.94 282 ASN A CA 1
ATOM 2301 C C . ASN A 1 282 ? 13.663 -2.837 -41.451 1.00 87.94 282 ASN A C 1
ATOM 2303 O O . ASN A 1 282 ? 14.708 -2.422 -41.948 1.00 87.94 282 ASN A O 1
ATOM 2307 N N . THR A 1 283 ? 12.483 -2.350 -41.829 1.00 90.19 283 THR A N 1
ATOM 2308 C CA . THR A 1 283 ? 12.421 -1.193 -42.734 1.00 90.19 283 THR A CA 1
ATOM 2309 C C . THR A 1 283 ? 12.740 0.104 -41.979 1.00 90.19 283 THR A C 1
ATOM 2311 O O . THR A 1 283 ? 12.447 0.213 -40.784 1.00 90.19 283 THR A O 1
ATOM 2314 N N . PRO A 1 284 ? 13.279 1.139 -42.649 1.00 90.94 284 PRO A N 1
ATOM 2315 C CA . PRO A 1 284 ? 13.472 2.441 -42.019 1.00 90.94 284 PRO A CA 1
ATOM 2316 C C . PRO A 1 284 ? 12.201 3.038 -41.395 1.00 90.94 284 PRO A C 1
ATOM 2318 O O . PRO A 1 284 ? 12.297 3.686 -40.357 1.00 90.94 284 PRO A O 1
ATOM 2321 N N . GLU A 1 285 ? 11.017 2.792 -41.967 1.00 89.75 285 GLU A N 1
ATOM 2322 C CA . GLU A 1 285 ? 9.736 3.236 -41.392 1.00 89.75 285 GLU A CA 1
ATOM 2323 C C . GLU A 1 285 ? 9.414 2.516 -40.070 1.00 89.75 285 GLU A C 1
ATOM 2325 O O . GLU A 1 285 ? 8.956 3.138 -39.111 1.00 89.75 285 GLU A O 1
ATOM 2330 N N . GLU A 1 286 ? 9.678 1.212 -39.981 1.00 90.62 286 GLU A N 1
ATOM 2331 C CA . GLU A 1 286 ? 9.493 0.452 -38.740 1.00 90.62 286 GLU A CA 1
ATOM 2332 C C . GLU A 1 286 ? 10.451 0.922 -37.646 1.00 90.62 286 GLU A C 1
ATOM 2334 O O . GLU A 1 286 ? 10.022 1.151 -36.517 1.00 90.62 286 GLU A O 1
ATOM 2339 N N . ILE A 1 287 ? 11.731 1.124 -37.976 1.00 92.44 287 ILE A N 1
ATOM 2340 C CA . ILE A 1 287 ? 12.719 1.656 -37.028 1.00 92.44 287 ILE A CA 1
ATOM 2341 C C . ILE A 1 287 ? 12.313 3.055 -36.553 1.00 92.44 287 ILE A C 1
ATOM 2343 O O . ILE A 1 287 ? 12.419 3.347 -35.363 1.00 92.44 287 ILE A O 1
ATOM 2347 N N . PHE A 1 288 ? 11.789 3.899 -37.446 1.00 90.94 288 PHE A N 1
ATOM 2348 C CA . PHE A 1 288 ? 11.295 5.232 -37.097 1.00 90.94 288 PHE A CA 1
ATOM 2349 C C . PHE A 1 288 ? 10.215 5.173 -36.005 1.00 90.94 288 PHE A C 1
ATOM 2351 O O . PHE A 1 288 ? 10.304 5.883 -35.002 1.00 90.94 288 PHE A O 1
ATOM 2358 N N . LYS A 1 289 ? 9.244 4.262 -36.160 1.00 90.50 289 LYS A N 1
ATOM 2359 C CA . LYS A 1 289 ? 8.172 4.025 -35.178 1.00 90.50 289 LYS A CA 1
ATOM 2360 C C . LYS A 1 289 ? 8.688 3.384 -33.886 1.00 90.50 289 LYS A C 1
ATOM 2362 O O . LYS A 1 289 ? 8.263 3.770 -32.799 1.00 90.50 289 LYS A O 1
ATOM 2367 N N . LEU A 1 290 ? 9.618 2.427 -33.972 1.00 91.88 290 LEU A N 1
ATOM 2368 C CA . LEU A 1 290 ? 10.214 1.763 -32.801 1.00 91.88 290 LEU A CA 1
ATOM 2369 C C . LEU A 1 290 ? 11.011 2.735 -31.923 1.00 91.88 290 LEU A C 1
ATOM 2371 O O . LEU A 1 290 ? 10.927 2.657 -30.699 1.00 91.88 290 LEU A O 1
ATOM 2375 N N . LEU A 1 291 ? 11.731 3.676 -32.540 1.00 91.94 291 LEU A N 1
ATOM 2376 C CA . LEU A 1 291 ? 12.422 4.768 -31.846 1.00 91.94 291 LEU A CA 1
ATOM 2377 C C . LEU A 1 291 ? 11.462 5.866 -31.359 1.00 91.94 291 LEU A C 1
ATOM 2379 O O . LEU A 1 291 ? 11.870 6.749 -30.610 1.00 91.94 291 LEU A O 1
ATOM 2383 N N . GLY A 1 292 ? 10.192 5.820 -31.771 1.00 89.19 292 GLY A N 1
ATOM 2384 C CA . GLY A 1 292 ? 9.175 6.807 -31.422 1.00 89.19 292 GLY A CA 1
ATOM 2385 C C . GLY A 1 292 ? 9.387 8.182 -32.049 1.00 89.19 292 GLY A C 1
ATOM 2386 O O . GLY A 1 292 ? 8.894 9.170 -31.509 1.00 89.19 292 GLY A O 1
ATOM 2387 N N . LEU A 1 293 ? 10.105 8.257 -33.172 1.00 89.81 293 LEU A N 1
ATOM 2388 C CA . LEU A 1 293 ? 10.358 9.509 -33.892 1.00 89.81 293 LEU A CA 1
ATOM 2389 C C . LEU A 1 293 ? 9.073 10.126 -34.468 1.00 89.81 293 LEU A C 1
ATOM 2391 O O . LEU A 1 293 ? 8.988 11.339 -34.624 1.00 89.81 293 LEU A O 1
ATOM 2395 N N . ASP A 1 294 ? 8.051 9.310 -34.716 1.00 88.12 294 ASP A N 1
ATOM 2396 C CA . ASP A 1 294 ? 6.717 9.725 -35.156 1.00 88.12 294 ASP A CA 1
ATOM 2397 C C . ASP A 1 294 ? 5.922 10.511 -34.098 1.00 88.12 294 ASP A C 1
ATOM 2399 O O . ASP A 1 294 ? 4.985 11.223 -34.456 1.00 88.12 294 ASP A O 1
ATOM 2403 N N . ASP A 1 295 ? 6.322 10.453 -32.822 1.00 84.44 295 ASP A N 1
ATOM 2404 C CA . ASP A 1 295 ? 5.737 11.273 -31.749 1.00 84.44 295 ASP A CA 1
ATOM 2405 C C . ASP A 1 295 ? 6.497 12.586 -31.504 1.00 84.44 295 ASP A C 1
ATOM 2407 O O . ASP A 1 295 ? 6.021 13.423 -30.738 1.00 84.44 295 ASP A O 1
ATOM 2411 N N . ALA A 1 296 ? 7.669 12.783 -32.119 1.00 83.25 296 ALA A N 1
ATOM 2412 C CA . ALA A 1 296 ? 8.526 13.939 -31.838 1.00 83.25 296 ALA A CA 1
ATOM 2413 C C . ALA A 1 296 ? 7.958 15.268 -32.376 1.00 83.25 296 ALA A C 1
ATOM 2415 O O . ALA A 1 296 ? 8.422 16.335 -31.983 1.00 83.25 296 ALA A O 1
ATOM 2416 N N . GLY A 1 297 ? 6.946 15.218 -33.250 1.00 84.62 297 GLY A N 1
ATOM 2417 C CA . GLY A 1 297 ? 6.321 16.411 -33.821 1.00 84.62 297 GLY A CA 1
ATOM 2418 C C . GLY A 1 297 ? 7.339 17.309 -34.527 1.00 84.62 297 GLY A C 1
ATOM 2419 O O . GLY A 1 297 ? 8.198 16.823 -35.263 1.00 84.62 297 GLY A O 1
ATOM 2420 N N . ASP A 1 298 ? 7.251 18.616 -34.281 1.00 85.38 298 ASP A N 1
ATOM 2421 C CA . ASP A 1 298 ? 8.140 19.612 -34.892 1.00 85.38 298 ASP A CA 1
ATOM 2422 C C . ASP A 1 298 ? 9.578 19.549 -34.332 1.00 85.38 298 ASP A C 1
ATOM 2424 O O . ASP A 1 298 ? 10.521 20.008 -34.977 1.00 85.38 298 ASP A O 1
ATOM 2428 N N . ASP A 1 299 ? 9.773 18.899 -33.179 1.00 85.38 299 ASP A N 1
ATOM 2429 C CA . ASP A 1 299 ? 11.075 18.730 -32.519 1.00 85.38 299 ASP A CA 1
ATOM 2430 C C . ASP A 1 299 ? 11.856 17.511 -33.044 1.00 85.38 299 ASP A C 1
ATOM 2432 O O . ASP A 1 299 ? 12.916 17.145 -32.532 1.00 85.38 299 ASP A O 1
ATOM 2436 N N . ILE A 1 300 ? 11.373 16.857 -34.103 1.00 86.19 300 ILE A N 1
ATOM 2437 C CA . ILE A 1 300 ? 12.023 15.663 -34.644 1.00 86.19 300 ILE A CA 1
ATOM 2438 C C . ILE A 1 300 ? 13.469 15.904 -35.087 1.00 86.19 300 ILE A C 1
ATOM 2440 O O . ILE A 1 300 ? 14.305 15.021 -34.949 1.00 86.19 300 ILE A O 1
ATOM 2444 N N . LEU A 1 301 ? 13.808 17.087 -35.595 1.00 86.38 301 LEU A N 1
ATOM 2445 C CA . LEU A 1 301 ? 15.179 17.365 -36.037 1.00 86.38 301 LEU A CA 1
ATOM 2446 C C . LEU A 1 301 ? 16.138 17.620 -34.867 1.00 86.38 301 LEU A C 1
ATOM 2448 O O . LEU A 1 301 ? 17.353 17.569 -35.054 1.00 86.38 301 LEU A O 1
ATOM 2452 N N . THR A 1 302 ? 15.604 17.893 -33.674 1.00 84.62 302 THR A N 1
ATOM 2453 C CA . THR A 1 302 ? 16.383 18.182 -32.464 1.00 84.62 302 THR A CA 1
ATOM 2454 C C . THR A 1 302 ? 16.492 16.970 -31.540 1.00 84.62 302 THR A C 1
ATOM 2456 O O . THR A 1 302 ? 17.334 16.966 -30.640 1.00 84.62 302 THR A O 1
ATOM 2459 N N . THR A 1 303 ? 15.710 15.907 -31.777 1.00 85.81 303 THR A N 1
ATOM 2460 C CA . THR A 1 303 ? 15.839 14.660 -31.016 1.00 85.81 303 THR A CA 1
ATOM 2461 C C . THR A 1 303 ? 17.190 13.977 -31.280 1.00 85.81 303 THR A C 1
ATOM 2463 O O . THR A 1 303 ? 17.609 13.828 -32.436 1.00 85.81 303 THR A O 1
ATOM 2466 N N . PRO A 1 304 ? 17.872 13.467 -30.238 1.00 85.69 304 PRO A N 1
ATOM 2467 C CA . PRO A 1 304 ? 19.123 12.728 -30.406 1.00 85.69 304 PRO A CA 1
ATOM 2468 C C . PRO A 1 304 ? 18.951 11.412 -31.185 1.00 85.69 304 PRO A C 1
ATOM 2470 O O . PRO A 1 304 ? 19.940 10.818 -31.605 1.00 85.69 304 PRO A O 1
ATOM 2473 N N . LEU A 1 305 ? 17.712 10.953 -31.397 1.00 89.69 305 LEU A N 1
ATOM 2474 C CA . LEU A 1 305 ? 17.395 9.705 -32.096 1.00 89.69 305 LEU A CA 1
ATOM 2475 C C . LEU A 1 305 ? 17.322 9.855 -33.624 1.00 89.69 305 LEU A C 1
ATOM 2477 O O . LEU A 1 305 ? 17.423 8.856 -34.337 1.00 89.69 305 LEU A O 1
ATOM 2481 N N . PHE A 1 306 ? 17.169 11.079 -34.145 1.00 90.75 306 PHE A N 1
ATOM 2482 C CA . PHE A 1 306 ? 16.954 11.290 -35.579 1.00 90.75 306 PHE A CA 1
ATOM 2483 C C . PHE A 1 306 ? 18.216 11.050 -36.410 1.00 90.75 306 PHE A C 1
ATOM 2485 O O . PHE A 1 306 ? 18.147 10.395 -37.448 1.00 90.75 306 PHE A O 1
ATOM 2492 N N . GLN A 1 307 ? 19.381 11.524 -35.951 1.00 91.19 307 GLN A N 1
ATOM 2493 C CA . GLN A 1 307 ? 20.643 11.303 -36.672 1.00 91.19 307 GLN A CA 1
ATOM 2494 C C . GLN A 1 307 ? 21.015 9.810 -36.769 1.00 91.19 307 GLN A C 1
ATOM 2496 O O . GLN A 1 307 ? 21.250 9.353 -37.889 1.00 91.19 307 GLN A O 1
ATOM 2501 N N . PRO A 1 308 ? 20.970 9.012 -35.679 1.00 91.12 308 PRO A N 1
ATOM 2502 C CA . PRO A 1 308 ? 21.171 7.563 -35.765 1.00 91.12 308 PRO A CA 1
ATOM 2503 C C . PRO A 1 308 ? 20.208 6.865 -36.735 1.00 91.12 308 PRO A C 1
ATOM 2505 O O . PRO A 1 308 ? 20.611 5.988 -37.499 1.00 91.12 308 PRO A O 1
ATOM 2508 N N . TRP A 1 309 ? 18.936 7.272 -36.753 1.00 93.19 309 TRP A N 1
ATOM 2509 C CA . TRP A 1 309 ? 17.964 6.740 -37.708 1.00 93.19 309 TRP A CA 1
ATOM 2510 C C . TRP A 1 309 ? 18.296 7.117 -39.159 1.00 93.19 309 TRP A C 1
ATOM 2512 O O . TRP A 1 309 ? 18.217 6.275 -40.053 1.00 93.19 309 TRP A O 1
ATOM 2522 N N . LEU A 1 310 ? 18.711 8.360 -39.413 1.00 91.38 310 LEU A N 1
ATOM 2523 C CA . LEU A 1 310 ? 19.091 8.814 -40.751 1.00 91.38 310 LEU A CA 1
ATOM 2524 C C . LEU A 1 310 ? 20.328 8.070 -41.276 1.00 91.38 310 LEU A C 1
ATOM 2526 O O . LEU A 1 310 ? 20.403 7.736 -42.461 1.00 91.38 310 LEU A O 1
ATOM 2530 N N . GLU A 1 311 ? 21.303 7.796 -40.410 1.00 91.25 311 GLU A N 1
ATOM 2531 C CA . GLU A 1 311 ? 22.458 6.956 -40.741 1.00 91.25 311 GLU A CA 1
ATOM 2532 C C . GLU A 1 311 ? 22.034 5.528 -41.089 1.00 91.25 311 GLU A C 1
ATOM 2534 O O . GLU A 1 311 ? 22.472 4.991 -42.110 1.00 91.25 311 GLU A O 1
ATOM 2539 N N . TYR A 1 312 ? 21.106 4.956 -40.321 1.00 91.50 312 TYR A N 1
ATOM 2540 C CA . TYR A 1 312 ? 20.515 3.657 -40.627 1.00 91.50 312 TYR A CA 1
ATOM 2541 C C . TYR A 1 312 ? 19.811 3.633 -41.991 1.00 91.50 312 TYR A C 1
ATOM 2543 O O . TYR A 1 312 ? 20.017 2.703 -42.767 1.00 91.50 312 TYR A O 1
ATOM 2551 N N . VAL A 1 313 ? 19.039 4.670 -42.345 1.00 90.94 313 VAL A N 1
ATOM 2552 C CA . VAL A 1 313 ? 18.390 4.783 -43.669 1.00 90.94 313 VAL A CA 1
ATOM 2553 C C . VAL A 1 313 ? 19.429 4.737 -44.795 1.00 90.94 313 VAL A C 1
ATOM 2555 O O . VAL A 1 313 ? 19.229 4.054 -45.804 1.00 90.94 313 VAL A O 1
ATOM 2558 N N . LYS A 1 314 ? 20.551 5.455 -44.639 1.00 90.31 314 LYS A N 1
ATOM 2559 C CA . LYS A 1 314 ? 21.639 5.472 -45.632 1.00 90.31 314 LYS A CA 1
ATOM 2560 C C . LYS A 1 314 ? 22.248 4.082 -45.809 1.00 90.31 314 LYS A C 1
ATOM 2562 O O . LYS A 1 314 ? 22.451 3.656 -46.947 1.00 90.31 314 LYS A O 1
ATOM 2567 N N . ASP A 1 315 ? 22.507 3.378 -44.710 1.00 90.12 315 ASP A N 1
ATOM 2568 C CA . ASP A 1 315 ? 23.062 2.024 -44.751 1.00 90.12 315 ASP A CA 1
ATOM 2569 C C . ASP A 1 315 ? 22.071 1.007 -45.340 1.00 90.12 315 ASP A C 1
ATOM 2571 O O . ASP A 1 315 ? 22.421 0.238 -46.239 1.00 90.12 315 ASP A O 1
ATOM 2575 N N . PHE A 1 316 ? 20.801 1.076 -44.937 1.00 89.12 316 PHE A N 1
ATOM 2576 C CA . PHE A 1 316 ? 19.731 0.245 -45.484 1.00 89.12 316 PHE A CA 1
ATOM 2577 C C . PHE A 1 316 ? 19.612 0.414 -47.005 1.00 89.12 316 PHE A C 1
ATOM 2579 O O . PHE A 1 316 ? 19.578 -0.573 -47.742 1.00 89.12 316 PHE A O 1
ATOM 2586 N N . ASN A 1 317 ? 19.616 1.655 -47.501 1.00 88.38 317 ASN A N 1
ATOM 2587 C CA . ASN A 1 317 ? 19.511 1.962 -48.932 1.00 88.38 317 ASN A CA 1
ATOM 2588 C C . ASN A 1 317 ? 20.731 1.509 -49.745 1.00 88.38 317 ASN A C 1
ATOM 2590 O O . ASN A 1 317 ? 20.601 1.213 -50.937 1.00 88.38 317 ASN A O 1
ATOM 2594 N N . LYS A 1 318 ? 21.915 1.459 -49.124 1.00 88.94 318 LYS A N 1
ATOM 2595 C CA . LYS A 1 318 ? 23.135 0.935 -49.748 1.00 88.94 318 LYS A CA 1
ATOM 2596 C C . LYS A 1 318 ? 23.031 -0.572 -49.986 1.00 88.94 318 LYS A C 1
ATOM 2598 O O . LYS A 1 318 ? 23.456 -1.048 -51.036 1.00 88.94 318 LYS A O 1
ATOM 2603 N N . HIS A 1 319 ? 22.438 -1.299 -49.042 1.00 86.88 319 HIS A N 1
ATOM 2604 C CA . HIS A 1 319 ? 22.261 -2.750 -49.123 1.00 86.88 319 HIS A CA 1
ATOM 2605 C C . HIS A 1 319 ? 20.990 -3.174 -49.881 1.00 86.88 319 HIS A C 1
ATOM 2607 O O . HIS A 1 319 ? 20.924 -4.304 -50.360 1.00 86.88 319 HIS A O 1
ATOM 2613 N N . ASN A 1 320 ? 20.014 -2.273 -50.052 1.00 84.69 320 ASN A N 1
ATOM 2614 C CA . ASN A 1 320 ? 18.726 -2.548 -50.700 1.00 84.69 320 ASN A CA 1
ATOM 2615 C C . ASN A 1 320 ? 18.421 -1.550 -51.842 1.00 84.69 320 ASN A C 1
ATOM 2617 O O . ASN A 1 320 ? 17.458 -0.782 -51.763 1.00 84.69 320 ASN A O 1
ATOM 2621 N N . PRO A 1 321 ? 19.202 -1.542 -52.941 1.00 80.62 321 PRO A N 1
ATOM 2622 C CA . PRO A 1 321 ? 19.074 -0.541 -54.008 1.00 80.62 321 PRO A CA 1
ATOM 2623 C C . PRO A 1 321 ? 17.711 -0.547 -54.724 1.00 80.62 321 PRO A C 1
ATOM 2625 O O . PRO A 1 321 ? 17.301 0.489 -55.240 1.00 80.62 321 PRO A O 1
ATOM 2628 N N . ASN A 1 322 ? 16.996 -1.678 -54.713 1.00 80.94 322 ASN A N 1
ATOM 2629 C CA . ASN A 1 322 ? 15.681 -1.835 -55.347 1.00 80.94 322 ASN A CA 1
ATOM 2630 C C . ASN A 1 322 ? 14.499 -1.524 -54.407 1.00 80.94 322 ASN A C 1
ATOM 2632 O O . ASN A 1 322 ? 13.354 -1.546 -54.845 1.00 80.94 322 ASN A O 1
ATOM 2636 N N . GLN A 1 323 ? 14.762 -1.255 -53.124 1.00 75.81 323 GLN A N 1
ATOM 2637 C CA . GLN A 1 323 ? 13.757 -0.934 -52.101 1.00 75.81 323 GLN A CA 1
ATOM 2638 C C . GLN A 1 323 ? 14.125 0.362 -51.370 1.00 75.81 323 GLN A C 1
ATOM 2640 O O . GLN A 1 323 ? 13.920 0.489 -50.164 1.00 75.81 323 GLN A O 1
ATOM 2645 N N . ARG A 1 324 ? 14.727 1.317 -52.092 1.00 72.81 324 ARG A N 1
ATOM 2646 C CA . ARG A 1 324 ? 15.181 2.572 -51.492 1.00 72.81 324 ARG A CA 1
ATOM 2647 C C . ARG A 1 324 ? 14.025 3.291 -50.816 1.00 72.81 324 ARG A C 1
ATOM 2649 O O . ARG A 1 324 ? 13.032 3.631 -51.456 1.00 72.81 324 ARG A O 1
ATOM 2656 N N . VAL A 1 325 ? 14.208 3.571 -49.534 1.00 74.31 325 VAL A N 1
ATOM 2657 C CA . VAL A 1 325 ? 13.305 4.414 -48.765 1.00 74.31 325 VAL A CA 1
ATOM 2658 C C . VAL A 1 325 ? 13.858 5.828 -48.805 1.00 74.31 325 VAL A C 1
ATOM 2660 O O . VAL A 1 325 ? 14.981 6.091 -48.371 1.00 74.31 325 VAL A O 1
ATOM 2663 N N . TYR A 1 326 ? 13.074 6.740 -49.363 1.00 68.50 326 TYR A N 1
ATOM 2664 C CA . TYR A 1 326 ? 13.358 8.165 -49.305 1.00 68.50 326 TYR A CA 1
ATOM 2665 C C . TYR A 1 326 ? 12.789 8.700 -47.993 1.00 68.50 326 TYR A C 1
ATOM 2667 O O . TYR A 1 326 ? 11.689 8.313 -47.597 1.00 68.50 326 TYR A O 1
ATOM 2675 N N . CYS A 1 327 ? 13.545 9.555 -47.302 1.00 59.03 327 CYS A N 1
ATOM 2676 C CA . CYS A 1 327 ? 13.023 10.289 -46.153 1.00 59.03 327 CYS A CA 1
ATOM 2677 C C . CYS A 1 327 ? 11.936 11.225 -46.684 1.00 59.03 327 CYS A C 1
ATOM 2679 O O . CYS A 1 327 ? 12.257 12.295 -47.176 1.00 59.03 327 CYS A O 1
ATOM 2681 N N . VAL A 1 328 ? 10.681 10.783 -46.676 1.00 48.56 328 VAL A N 1
ATOM 2682 C CA . VAL A 1 328 ? 9.539 11.632 -47.007 1.00 48.56 328 VAL A CA 1
ATOM 2683 C C . VAL A 1 328 ? 8.902 11.995 -45.680 1.00 48.56 328 VAL A C 1
ATOM 2685 O O . VAL A 1 328 ? 8.165 11.199 -45.094 1.00 48.56 328 VAL A O 1
ATOM 2688 N N . GLY A 1 329 ? 9.239 13.175 -45.167 1.00 48.72 329 GLY A N 1
ATOM 2689 C CA . GLY A 1 329 ? 8.573 13.720 -43.994 1.00 48.72 329 GLY A CA 1
ATOM 2690 C C . GLY A 1 329 ? 7.148 14.089 -44.377 1.00 48.72 329 GLY A C 1
ATOM 2691 O O . GLY A 1 329 ? 6.919 15.172 -44.900 1.00 48.72 329 GLY A O 1
ATOM 2692 N N . LYS A 1 330 ? 6.171 13.204 -44.146 1.00 43.38 330 LYS A N 1
ATOM 2693 C CA . LYS A 1 330 ? 4.767 13.619 -44.208 1.00 43.38 330 LYS A CA 1
ATOM 2694 C C . LYS A 1 330 ? 4.461 14.418 -42.952 1.00 43.38 330 LYS A C 1
ATOM 2696 O O . LYS A 1 330 ? 4.294 13.856 -41.873 1.00 43.38 330 LYS A O 1
ATOM 2701 N N . SER A 1 331 ? 4.381 15.734 -43.116 1.00 40.09 331 SER A N 1
ATOM 2702 C CA . SER A 1 331 ? 3.743 16.618 -42.144 1.00 40.09 331 SER A CA 1
ATOM 2703 C C . SER A 1 331 ? 2.363 16.066 -41.755 1.00 40.09 331 SER A C 1
ATOM 2705 O O . SER A 1 331 ? 1.670 15.465 -42.582 1.00 40.09 331 SER A O 1
ATOM 2707 N N . LYS A 1 332 ? 1.911 16.343 -40.524 1.00 40.88 332 LYS A N 1
ATOM 2708 C CA . LYS A 1 332 ? 0.520 16.119 -40.072 1.00 40.88 332 LYS A CA 1
ATOM 2709 C C . LYS A 1 332 ? -0.521 16.781 -41.005 1.00 40.88 332 LYS A C 1
ATOM 2711 O O . LYS A 1 332 ? -1.702 16.461 -40.917 1.00 40.88 332 LYS A O 1
ATOM 2716 N N . TYR A 1 333 ? -0.065 17.658 -41.909 1.00 41.84 333 TYR A N 1
ATOM 2717 C CA . TYR A 1 333 ? -0.823 18.381 -42.932 1.00 41.84 333 TYR A CA 1
ATOM 2718 C C . TYR A 1 333 ? -0.544 17.949 -44.388 1.00 41.84 333 TYR A C 1
ATOM 2720 O O . TYR A 1 333 ? -1.056 18.575 -45.309 1.00 41.84 333 TYR A O 1
ATOM 2728 N N . GLY A 1 334 ? 0.211 16.872 -44.633 1.00 33.72 334 GLY A N 1
ATOM 2729 C CA . GLY A 1 334 ? 0.275 16.237 -45.957 1.00 33.72 334 GLY A CA 1
ATOM 2730 C C . GLY A 1 334 ? 1.212 16.860 -47.000 1.00 33.72 334 GLY A C 1
ATOM 2731 O O . GLY A 1 334 ? 1.152 16.443 -48.154 1.00 33.72 334 GLY A O 1
ATOM 2732 N N . GLU A 1 335 ? 2.100 17.784 -46.634 1.00 30.88 335 GLU A N 1
ATOM 2733 C CA . GLU A 1 335 ? 3.173 18.230 -47.535 1.00 30.88 335 GLU A CA 1
ATOM 2734 C C . GLU A 1 335 ? 4.459 17.418 -47.323 1.00 30.88 335 GLU A C 1
ATOM 2736 O O . GLU A 1 335 ? 4.847 17.141 -46.184 1.00 30.88 335 GLU A O 1
ATOM 2741 N N . ASN A 1 336 ? 5.072 17.014 -48.443 1.00 31.52 336 ASN A N 1
ATOM 2742 C CA . ASN A 1 336 ? 6.354 16.313 -48.503 1.00 31.52 336 ASN A CA 1
ATOM 2743 C C . ASN A 1 336 ? 7.491 17.344 -48.528 1.00 31.52 336 ASN A C 1
ATOM 2745 O O . ASN A 1 336 ? 7.425 18.290 -49.315 1.00 31.52 336 ASN A O 1
ATOM 2749 N N . TRP A 1 337 ? 8.554 17.102 -47.767 1.00 46.62 337 TRP A N 1
ATOM 2750 C CA . TRP A 1 337 ? 9.876 17.676 -48.019 1.00 46.62 337 TRP A CA 1
ATOM 2751 C C . TRP A 1 337 ? 10.886 16.562 -48.270 1.00 46.62 337 TRP A C 1
ATOM 2753 O O . TRP A 1 337 ? 10.767 15.503 -47.603 1.00 46.62 337 TRP A O 1
#

Organism: NCBI:txid4795

pLDDT: mean 89.45, std 10.26, range [30.88, 98.44]

Sequence (337 aa):
MEHWVKVGKDPDDVFHLFKLDKTGDKLFSNPEFTAWVKYVDDFNAKHVEEPALITPTLMNYYSEGILFKMVQAAKKETETKDIATKLETEWLQTWLRNRKSPDKALIDFGFGKAADTLLESPLFSIWAKYLDDFNEKYPDKKTTMIETFTKTFGDAGVTTMLHAAKKSIKTYDIAKKLKSDQLKMWLSSEKSADDLFMTLHLDKIGYDFNDNPLFKTWMSYANVFIKKHPEKKTSVFSSWEDHISDRLLIKMLEEAKKFPAMENAASKVQTEKIQGILARKNTPEEIFKLLGLDDAGDDILTTPLFQPWLEYVKDFNKHNPNQRVYCVGKSKYGENW

Secondary structure (DSSP, 8-state):
-HHHHHTT--HHHHHHHTTGGG-GGGGGG-HHHHHHHHHHHHHHHH--SS---HHHHHHTTS-HHHHHHHHHHHTTSTTTHHHHHHHHHHHHHHHHHTT--HHHHHIIIIITT-HHHHTTSTHHHHHHHHHHHHHHH-GGG---HHHHHHHHHHHHHHHHHHHHHTTSTTTHHHHHHHHHHHHHHHHHTT--HHHHHHHTTGGG--S--TT-HHHHHHHHHHHHHHHH-GGGTTGGGHHHHHHS-HHHHHHHHHHHHTSTTTHHHHHHHHHHHHHHHHTS---HHHHHHHTTGGG-GGGGGTSTTHHHHHHHHHHHHHH-GGGPPP---B-TT--B-

InterPro domains:
  IPR054463 RxLR effector PexRD54, WY domain [PF22748] (2-40)
  IPR054463 RxLR effector PexRD54, WY domain [PF22748] (182-221)
  IPR054463 RxLR effector PexRD54, WY domain [PF22748] (278-313)

Foldseek 3Di:
DVVCLVVLPDLLVLCVVLVLLVCPLCSLVDVVNVVSVVSLVSNCVVVVVDRDAPQVSVVVRDQLQRVLVSLVVLCVDPSRNVVSVVNLVSVLVVCLVVLPDLLNVCVSPVCLPVLQCLQVDPCNVVSVVSLVVNCVSCVVRRDDPLRSCCVRQNLLRLLVSLVSLCVDPSRVVVSVVSLVVSLVVCVVVLPQLQVLCVSNVVLVDDPPCPPPSSLVSSLVSLLVSCVVVVVCLQVNCVNVVVRHQLCSLLVSLVVSCVRPSNVVNSVVVNVVSLVVLLPPLDDLVVNCVSVPLVVCAPCSVVDPSNVVSVVSLVVNCVVCVPPRDDPFPQHPPGDTD